Protein AF-A0A9P6PKT6-F1 (afdb_monomer_lite)

pLDDT: mean 83.88, std 10.72, range [52.94, 97.38]

Foldseek 3Di:
DLVVVVCCQQPPAADDLVVLVVVLVVVLVCCVVPPPCQVCLQPPDDPVDPPDDPFLDFDRANLSVQSVCLSPPDCVPAQSNRGDQSVQVSNQQRQLRSLAPVRGGDDPVLQVDKAFLFFAWDWDDDPPDPDIWIAGQDGHPVCVVVPPDPDGRHGPTDQDDPNHGPLVVLLVCLSRNPSHHSGSVVSSRQQHWDWDDDVVDPTDIHGRPVRMDSHSDPDHHD

Sequence (222 aa):
SYEQAKACLEANFPFPADNRIHTATSIKKALEAGYVFEDLAASPPSTSSPSIAAGLSFRPVQLTKEVDDLATAPAATTPAGTNWRAFHDGITNVFIKARDAHLAYSAHCFRQFQFDQGLFLAHMTKQDSEGYRIVVIGVNNKFSELSSLNFDPGNCEIDTIGGVPAEQYIQTWAEQYADYSKDANVRFGRAFSTPAFDPDEDGSTFSGSFATRGSLPPEASL

InterPro domains:
  IPR052766 Secondary metabolite-associated S41A peptidase [PTHR37049] (3-203)

Organism: NCBI:txid1343610

Secondary structure (DSSP, 8-state):
-HHHHHHHHHHS----HHHHHHHHHHHHHHHHHH-TTHHHHHS---TTSTTS-TT-------HHHHHHHHHH--TTT-GGGT-HHHHHHHHHHHHHHT--TT-----TTTTT--EE--EEEEEEE-TTSSSEEEEEEEE-HHHHHHS---S--TT-B--EETTEEHHHHHHHHHHHH--S-SSHHHHHHHTS-EEE--TTTT-EEEPPTTTEESSPPSS---

Radius of gyration: 19.45 Å; chains: 1; bounding box: 44×44×49 Å

Structure (mmCIF, N/CA/C/O backbone):
data_AF-A0A9P6PKT6-F1
#
_entry.id   AF-A0A9P6PKT6-F1
#
loop_
_atom_site.group_PDB
_atom_site.id
_atom_site.type_symbol
_atom_site.label_atom_id
_atom_site.label_alt_id
_atom_site.label_comp_id
_atom_site.label_asym_id
_atom_site.label_entity_id
_atom_site.label_seq_id
_atom_site.pdbx_PDB_ins_code
_atom_site.Cartn_x
_atom_site.Cartn_y
_atom_site.Cartn_z
_atom_site.occupancy
_atom_site.B_iso_or_equiv
_atom_site.auth_seq_id
_atom_site.auth_comp_id
_atom_site.auth_asym_id
_atom_site.auth_atom_id
_atom_site.pdbx_PDB_model_num
ATOM 1 N N . SER A 1 1 ? -5.733 15.040 -16.557 1.00 76.69 1 SER A N 1
ATOM 2 C CA . SER A 1 1 ? -4.319 14.804 -16.191 1.00 76.69 1 SER A CA 1
ATOM 3 C C . SER A 1 1 ? -4.216 14.435 -14.716 1.00 76.69 1 SER A C 1
ATOM 5 O O . SER A 1 1 ? -5.180 14.660 -13.985 1.00 76.69 1 SER A O 1
ATOM 7 N N . TYR A 1 2 ? -3.078 13.887 -14.271 1.00 83.44 2 TYR A N 1
ATOM 8 C CA . TYR A 1 2 ? -2.817 13.599 -12.852 1.00 83.44 2 TYR A CA 1
ATOM 9 C C . TYR A 1 2 ? -3.071 14.824 -11.958 1.00 83.44 2 TYR A C 1
ATOM 11 O O . TYR A 1 2 ? -3.829 14.725 -11.000 1.00 83.44 2 TYR A O 1
ATOM 19 N N . GLU A 1 3 ? -2.563 16.000 -12.342 1.00 86.00 3 GLU A N 1
ATOM 20 C CA . GLU A 1 3 ? -2.739 17.241 -11.570 1.00 86.00 3 GLU A CA 1
ATOM 21 C C . GLU A 1 3 ? -4.208 17.639 -11.378 1.00 86.00 3 GLU A C 1
ATOM 23 O O . GLU A 1 3 ? -4.608 18.066 -10.299 1.00 86.00 3 GLU A O 1
ATOM 28 N N . GLN A 1 4 ? -5.052 17.450 -12.396 1.00 86.12 4 GLN A N 1
ATOM 29 C CA . GLN A 1 4 ? -6.489 17.720 -12.273 1.00 86.12 4 GLN A CA 1
ATOM 30 C C . GLN A 1 4 ? -7.175 16.734 -11.320 1.00 86.12 4 GLN A C 1
ATOM 32 O O . GLN A 1 4 ? -8.032 17.135 -10.533 1.00 86.12 4 GLN A O 1
ATOM 37 N N . ALA A 1 5 ? -6.801 15.451 -11.377 1.00 84.38 5 ALA A N 1
ATOM 38 C CA . ALA A 1 5 ? -7.332 14.436 -10.471 1.00 84.38 5 ALA A CA 1
ATOM 39 C C . ALA A 1 5 ? -6.889 14.701 -9.024 1.00 84.38 5 ALA A C 1
ATOM 41 O O . ALA A 1 5 ? -7.722 14.683 -8.120 1.00 84.38 5 ALA A O 1
ATOM 42 N N . LYS A 1 6 ? -5.606 15.021 -8.822 1.00 86.25 6 LYS A N 1
ATOM 43 C CA . LYS A 1 6 ? -5.031 15.420 -7.535 1.00 86.25 6 LYS A CA 1
ATOM 44 C C . LYS A 1 6 ? -5.756 16.629 -6.950 1.00 86.25 6 LYS A C 1
ATOM 46 O O . LYS A 1 6 ? -6.305 16.530 -5.857 1.00 86.25 6 LYS A O 1
ATOM 51 N N . ALA A 1 7 ? -5.857 17.720 -7.709 1.00 86.00 7 ALA A N 1
ATOM 52 C CA . ALA A 1 7 ? -6.550 18.927 -7.266 1.00 86.00 7 ALA A CA 1
ATOM 53 C C . ALA A 1 7 ? -8.017 18.650 -6.899 1.00 86.00 7 ALA A C 1
ATOM 55 O O . ALA A 1 7 ? -8.506 19.141 -5.885 1.00 86.00 7 ALA A O 1
ATOM 56 N N . CYS A 1 8 ? -8.717 17.824 -7.686 1.00 85.25 8 CYS A N 1
ATOM 57 C CA . CYS A 1 8 ? -10.094 17.436 -7.389 1.00 85.25 8 CYS A CA 1
ATOM 58 C C . CYS A 1 8 ? -10.210 16.680 -6.056 1.00 85.25 8 CYS A C 1
ATOM 60 O O . CYS A 1 8 ? -11.066 17.001 -5.231 1.00 85.25 8 CYS A O 1
ATOM 62 N N . LEU A 1 9 ? -9.338 15.693 -5.840 1.00 82.50 9 LEU A N 1
ATOM 63 C CA . LEU A 1 9 ? -9.331 14.856 -4.642 1.00 82.50 9 LEU A CA 1
ATOM 64 C C . LEU A 1 9 ? -8.936 15.625 -3.378 1.00 82.50 9 LEU A C 1
ATOM 66 O O . LEU A 1 9 ? -9.463 15.335 -2.305 1.00 82.50 9 LEU A O 1
ATOM 70 N N . GLU A 1 10 ? -8.033 16.595 -3.499 1.00 81.12 10 GLU A N 1
ATOM 71 C CA . GLU A 1 10 ? -7.533 17.372 -2.364 1.00 81.12 10 GLU A CA 1
ATOM 72 C C . GLU A 1 10 ? -8.455 18.541 -1.987 1.00 81.12 10 GLU A C 1
ATOM 74 O O . GLU A 1 10 ? -8.594 18.834 -0.799 1.00 81.12 10 GLU A O 1
ATOM 79 N N . ALA A 1 11 ? -9.108 19.192 -2.959 1.00 79.19 11 ALA A N 1
ATOM 80 C CA . ALA A 1 11 ? -9.868 20.423 -2.721 1.00 79.19 11 ALA A CA 1
ATOM 81 C C . ALA A 1 11 ? -11.368 20.214 -2.442 1.00 79.19 11 ALA A C 1
ATOM 83 O O . ALA A 1 11 ? -11.971 21.014 -1.729 1.00 79.19 11 ALA A O 1
ATOM 84 N N . ASN A 1 12 ? -11.995 19.169 -2.996 1.00 73.69 12 ASN A N 1
ATOM 85 C CA . ASN A 1 12 ? -13.463 19.119 -3.101 1.00 73.69 12 ASN A CA 1
ATOM 86 C C . ASN A 1 12 ? -14.172 18.269 -2.035 1.00 73.69 12 ASN A C 1
ATOM 88 O O . ASN A 1 12 ? -15.396 18.142 -2.076 1.00 73.69 12 ASN A O 1
ATOM 92 N N . PHE A 1 13 ? -13.440 17.695 -1.073 1.00 75.75 13 PHE A N 1
ATOM 93 C CA . PHE A 1 13 ? -14.008 16.765 -0.087 1.00 75.75 13 PHE A CA 1
ATOM 94 C C . PHE A 1 13 ? -13.649 17.140 1.364 1.00 75.75 13 PHE A C 1
ATOM 96 O O . PHE A 1 13 ? -12.877 16.428 2.019 1.00 75.75 13 PHE A O 1
ATOM 103 N N . PRO A 1 14 ? -14.193 18.249 1.903 1.00 72.75 14 PRO A N 1
ATOM 104 C CA . PRO A 1 14 ? -14.075 18.553 3.326 1.00 72.75 14 PRO A CA 1
ATOM 105 C C . PRO A 1 14 ? -14.839 17.514 4.162 1.00 72.75 14 PRO A C 1
ATOM 107 O O . PRO A 1 14 ? -15.928 17.079 3.783 1.00 72.75 14 PRO A O 1
ATOM 110 N N . PHE A 1 15 ? -14.286 17.121 5.315 1.00 69.56 15 PHE A N 1
ATOM 111 C CA . PHE A 1 15 ? -14.902 16.122 6.193 1.00 69.56 15 PHE A CA 1
ATOM 112 C C . PHE A 1 15 ? -15.269 16.717 7.558 1.00 69.56 15 PHE A C 1
ATOM 114 O O . PHE A 1 15 ? -14.372 17.178 8.274 1.00 69.56 15 PHE A O 1
ATOM 121 N N . PRO A 1 16 ? -16.559 16.709 7.953 1.00 78.81 16 PRO A N 1
ATOM 122 C CA . PRO A 1 16 ? -16.963 17.147 9.284 1.00 78.81 16 PRO A CA 1
ATOM 123 C C . PRO A 1 16 ? -16.232 16.357 10.372 1.00 78.81 16 PRO A C 1
ATOM 125 O O . PRO A 1 16 ? -16.104 15.134 10.282 1.00 78.81 16 PRO A O 1
ATOM 128 N N . ALA A 1 17 ? -15.759 17.049 11.412 1.00 79.31 17 ALA A N 1
ATOM 129 C CA . ALA A 1 17 ? -15.009 16.423 12.501 1.00 79.31 17 ALA A CA 1
ATOM 130 C C . ALA A 1 17 ? -15.795 15.286 13.176 1.00 79.31 17 ALA A C 1
ATOM 132 O O . ALA A 1 17 ? -15.233 14.219 13.414 1.00 79.31 17 ALA A O 1
ATOM 133 N N . ASP A 1 18 ? -17.101 15.467 13.367 1.00 85.38 18 ASP A N 1
ATOM 134 C CA . ASP A 1 18 ? -17.967 14.462 13.990 1.00 85.38 18 ASP A CA 1
ATOM 135 C C . ASP A 1 18 ? -18.011 13.160 13.180 1.00 85.38 18 ASP A C 1
ATOM 137 O O . ASP A 1 18 ? -17.943 12.064 13.739 1.00 85.38 18 ASP A O 1
ATOM 141 N N . ASN A 1 19 ? -18.019 13.252 11.847 1.00 87.75 19 ASN A N 1
ATOM 142 C CA . ASN A 1 19 ? -18.036 12.069 10.992 1.00 87.75 19 ASN A CA 1
ATOM 143 C C . ASN A 1 19 ? -16.727 11.267 11.083 1.00 87.75 19 ASN A C 1
ATOM 145 O O . ASN A 1 19 ? -16.777 10.039 10.979 1.00 87.75 19 ASN A O 1
ATOM 149 N N . ARG A 1 20 ? -15.572 11.914 11.329 1.00 87.56 20 ARG A N 1
ATOM 150 C CA . ARG A 1 20 ? -14.300 11.207 11.602 1.00 87.56 20 ARG A CA 1
ATOM 151 C C . ARG A 1 20 ? -14.423 10.338 12.834 1.00 87.56 20 ARG A C 1
ATOM 153 O O . ARG A 1 20 ? -14.135 9.145 12.774 1.00 87.56 20 ARG A O 1
ATOM 160 N N . ILE A 1 21 ? -14.905 10.932 13.921 1.00 90.69 21 ILE A N 1
ATOM 161 C CA . ILE A 1 21 ? -15.055 10.262 15.213 1.00 90.69 21 ILE A CA 1
ATOM 162 C C . ILE A 1 21 ? -16.046 9.102 15.089 1.00 90.69 21 ILE A C 1
ATOM 164 O O . ILE A 1 21 ? -15.748 7.989 15.524 1.00 90.69 21 ILE A O 1
ATOM 168 N N . HIS A 1 22 ? -17.192 9.317 14.438 1.00 93.12 22 HIS A N 1
ATOM 169 C CA . HIS A 1 22 ? -18.180 8.261 14.209 1.00 93.12 22 HIS A CA 1
ATOM 170 C C . HIS A 1 22 ? -17.638 7.114 13.349 1.00 93.12 22 HIS A C 1
ATOM 172 O O . HIS A 1 22 ? -17.860 5.942 13.670 1.00 93.12 22 HIS A O 1
ATOM 178 N N . THR A 1 23 ? -16.897 7.436 12.286 1.00 93.19 23 THR A N 1
ATOM 179 C CA . THR A 1 23 ? -16.288 6.433 11.403 1.00 93.19 23 THR A CA 1
ATOM 180 C C . THR A 1 23 ? -15.248 5.611 12.159 1.00 93.19 23 THR A C 1
ATOM 182 O O . THR A 1 23 ? -15.336 4.385 12.173 1.00 93.19 23 THR A O 1
ATOM 185 N N . ALA A 1 24 ? -14.319 6.268 12.857 1.00 94.50 24 ALA A N 1
ATOM 186 C CA . ALA A 1 24 ? -13.291 5.608 13.657 1.00 94.50 24 ALA A CA 1
ATOM 187 C C . ALA A 1 24 ? -13.888 4.734 14.768 1.00 94.50 24 ALA A C 1
ATOM 189 O O . ALA A 1 24 ? -13.501 3.579 14.923 1.00 94.50 24 ALA A O 1
ATOM 190 N N . THR A 1 25 ? -14.908 5.235 15.471 1.00 96.56 25 THR A N 1
ATOM 191 C CA . THR A 1 25 ? -15.636 4.469 16.495 1.00 96.56 25 THR A CA 1
ATOM 192 C C . THR A 1 25 ? -16.260 3.202 15.911 1.00 96.56 25 THR A C 1
ATOM 194 O O . THR A 1 25 ? -16.205 2.140 16.527 1.00 96.56 25 THR A O 1
ATOM 197 N N . SER A 1 26 ? -16.858 3.296 14.722 1.00 96.81 26 SER A N 1
ATOM 198 C CA . SER A 1 26 ? -17.490 2.148 14.062 1.00 96.81 26 SER A CA 1
ATOM 199 C C . SER A 1 26 ? -16.456 1.107 13.632 1.00 96.81 26 SER A C 1
ATOM 201 O O . SER A 1 26 ? -16.661 -0.085 13.847 1.00 96.81 26 SER A O 1
ATOM 203 N N . ILE A 1 27 ? -15.325 1.558 13.082 1.00 97.00 27 ILE A N 1
ATOM 204 C CA . ILE A 1 27 ? -14.206 0.691 12.695 1.00 97.00 27 ILE A CA 1
ATOM 205 C C . ILE A 1 27 ? -13.644 -0.036 13.915 1.00 97.00 27 ILE A C 1
ATOM 207 O O . ILE A 1 27 ? -13.479 -1.251 13.874 1.00 97.00 27 ILE A O 1
ATOM 211 N N . LYS A 1 28 ? -13.403 0.679 15.017 1.00 97.06 28 LYS A N 1
ATOM 212 C CA . LYS A 1 28 ? -12.901 0.077 16.256 1.00 97.06 28 LYS A CA 1
ATOM 213 C C . LYS A 1 28 ? -13.823 -1.000 16.798 1.00 97.06 28 LYS A C 1
ATOM 215 O O . LYS A 1 28 ? -13.357 -2.094 17.074 1.00 97.06 28 LYS A O 1
ATOM 220 N N . LYS A 1 29 ? -15.131 -0.738 16.855 1.00 97.38 29 LYS A N 1
ATOM 221 C CA . LYS A 1 29 ? -16.110 -1.752 17.274 1.00 97.38 29 LYS A CA 1
ATOM 222 C C . LYS A 1 29 ? -16.059 -3.002 16.395 1.00 97.38 29 LYS A C 1
ATOM 224 O O . LYS A 1 29 ? -16.216 -4.105 16.904 1.00 97.38 29 LYS A O 1
ATOM 229 N N . ALA A 1 30 ? -15.853 -2.843 15.086 1.00 96.62 30 ALA A N 1
ATOM 230 C CA . ALA A 1 30 ? -15.711 -3.977 14.176 1.00 96.62 30 ALA A CA 1
ATOM 231 C C . ALA A 1 30 ? -14.408 -4.761 14.419 1.00 96.62 30 ALA A C 1
ATOM 233 O O . ALA A 1 30 ? -14.434 -5.989 14.399 1.00 96.62 30 ALA A O 1
ATOM 234 N N . LEU A 1 31 ? -13.295 -4.067 14.684 1.00 96.94 31 LEU A N 1
ATOM 235 C CA . LEU A 1 31 ? -12.018 -4.690 15.050 1.00 96.94 31 LEU A CA 1
ATOM 236 C C . LEU A 1 31 ? -12.139 -5.465 16.367 1.00 96.94 31 LEU A C 1
ATOM 238 O O . LEU A 1 31 ? -11.885 -6.663 16.382 1.00 96.94 31 LEU A O 1
ATOM 242 N N . GLU A 1 32 ? -12.630 -4.814 17.423 1.00 95.31 32 GLU A N 1
ATOM 243 C CA . GLU A 1 32 ? -12.813 -5.399 18.759 1.00 95.31 32 GLU A CA 1
ATOM 244 C C . GLU A 1 32 ? -13.744 -6.624 18.738 1.00 95.31 32 GLU A C 1
ATOM 246 O O . GLU A 1 32 ? -13.554 -7.570 19.500 1.00 95.31 32 GLU A O 1
ATOM 251 N N . ALA A 1 33 ? -14.758 -6.623 17.866 1.00 96.00 33 ALA A N 1
ATOM 252 C CA . ALA A 1 33 ? -15.715 -7.720 17.762 1.00 96.00 33 ALA A CA 1
ATOM 253 C C . ALA A 1 33 ? -15.262 -8.865 16.840 1.00 96.00 33 ALA A C 1
ATOM 255 O O . ALA A 1 33 ? -15.755 -9.983 16.988 1.00 96.00 33 ALA A O 1
ATOM 256 N N . GLY A 1 34 ? -14.404 -8.591 15.851 1.00 94.56 34 GLY A N 1
ATOM 257 C CA . GLY A 1 34 ? -14.197 -9.499 14.718 1.00 94.56 34 GLY A CA 1
ATOM 258 C C . GLY A 1 34 ? -12.748 -9.818 14.362 1.00 94.56 34 GLY A C 1
ATOM 259 O O . GLY A 1 34 ? -12.505 -10.843 13.724 1.00 94.56 34 GLY A O 1
ATOM 260 N N . TYR A 1 35 ? -11.778 -8.990 14.749 1.00 96.50 35 TYR A N 1
ATOM 261 C CA . TYR A 1 35 ? -10.385 -9.186 14.361 1.00 96.50 35 TYR A CA 1
ATOM 262 C C . TYR A 1 35 ? -9.583 -9.887 15.460 1.00 96.50 35 TYR A C 1
ATOM 264 O O . TYR A 1 35 ? -9.043 -9.275 16.374 1.00 96.50 35 TYR A O 1
ATOM 272 N N . VAL A 1 36 ? -9.464 -11.207 15.336 1.00 96.00 36 VAL A N 1
ATOM 273 C CA . VAL A 1 36 ? -8.838 -12.072 16.353 1.00 96.00 36 VAL A CA 1
ATOM 274 C C . VAL A 1 36 ? -7.307 -11.987 16.416 1.00 96.00 36 VAL A C 1
ATOM 276 O O . VAL A 1 36 ? -6.700 -12.579 17.304 1.00 96.00 36 VAL A O 1
ATOM 279 N N . PHE A 1 37 ? -6.662 -11.283 15.482 1.00 94.31 37 PHE A N 1
ATOM 280 C CA . PHE A 1 37 ? -5.200 -11.196 15.386 1.00 94.31 37 PHE A CA 1
ATOM 281 C C . PHE A 1 37 ? -4.643 -9.847 15.861 1.00 94.31 37 PHE A C 1
ATOM 283 O O . PHE A 1 37 ? -3.536 -9.475 15.468 1.00 94.31 37 PHE A O 1
ATOM 290 N N . GLU A 1 38 ? -5.382 -9.098 16.684 1.00 93.75 38 GLU A N 1
ATOM 291 C CA . GLU A 1 38 ? -4.933 -7.790 17.181 1.00 93.75 38 GLU A CA 1
ATOM 292 C C . GLU A 1 38 ? -3.636 -7.900 18.000 1.00 93.75 38 GLU A C 1
ATOM 294 O O . GLU A 1 38 ? -2.685 -7.171 17.723 1.00 93.75 38 GLU A O 1
ATOM 299 N N . ASP A 1 39 ? -3.529 -8.888 18.894 1.00 93.31 39 ASP A N 1
ATOM 300 C CA . ASP A 1 39 ? -2.309 -9.133 19.680 1.00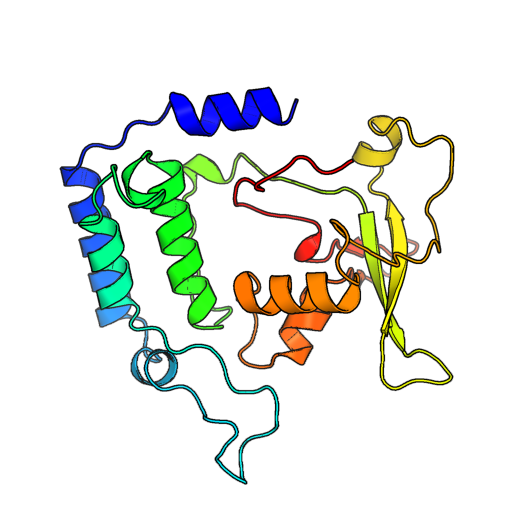 93.31 39 ASP A CA 1
ATOM 301 C C . ASP A 1 39 ? -1.103 -9.468 18.792 1.00 93.31 39 ASP A C 1
ATOM 303 O O . ASP A 1 39 ? 0.003 -8.967 19.003 1.00 93.31 39 ASP A O 1
ATOM 307 N N . LEU A 1 40 ? -1.320 -10.284 17.755 1.00 91.25 40 LEU A N 1
ATOM 308 C CA . LEU A 1 40 ? -0.277 -10.641 16.792 1.00 91.25 40 LEU A CA 1
ATOM 309 C C . LEU A 1 40 ? 0.165 -9.426 15.969 1.00 91.25 40 LEU A C 1
ATOM 311 O O . LEU A 1 40 ? 1.346 -9.288 15.660 1.00 91.25 40 LEU A O 1
ATOM 315 N N . ALA A 1 41 ? -0.772 -8.551 15.606 1.00 92.62 41 ALA A N 1
ATOM 316 C CA . ALA A 1 41 ? -0.470 -7.322 14.886 1.00 92.62 41 ALA A CA 1
ATOM 317 C C . ALA A 1 41 ? 0.296 -6.324 15.774 1.00 92.62 41 ALA A C 1
ATOM 319 O O . ALA A 1 41 ? 1.229 -5.673 15.303 1.00 92.62 41 ALA A O 1
ATOM 320 N N . ALA A 1 42 ? -0.045 -6.245 17.062 1.00 94.25 42 ALA A N 1
ATOM 321 C CA . ALA A 1 42 ? 0.607 -5.375 18.036 1.00 94.25 42 ALA A CA 1
ATOM 322 C C . ALA A 1 42 ? 1.971 -5.900 18.512 1.00 94.25 42 ALA A C 1
ATOM 324 O O . ALA A 1 42 ? 2.806 -5.115 18.961 1.00 94.25 42 ALA A O 1
ATOM 325 N N . SER A 1 43 ? 2.207 -7.210 18.434 1.00 91.19 43 SER A N 1
ATOM 326 C CA . SER A 1 43 ? 3.448 -7.876 18.852 1.00 91.19 43 SER A CA 1
ATOM 327 C C .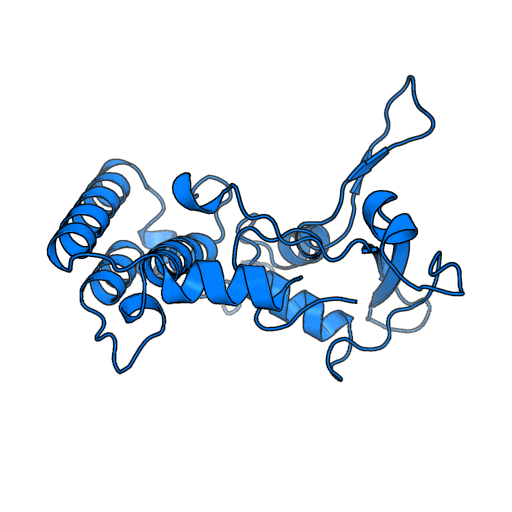 SER A 1 43 ? 3.863 -8.961 17.849 1.00 91.19 43 SER A C 1
ATOM 329 O O . SER A 1 43 ? 3.803 -10.155 18.156 1.00 91.19 43 SER A O 1
ATOM 331 N N . PRO A 1 44 ? 4.284 -8.571 16.634 1.00 88.31 44 PRO A N 1
ATOM 332 C CA . PRO A 1 44 ? 4.665 -9.517 15.602 1.00 88.31 44 PRO A CA 1
ATOM 333 C C . PRO A 1 44 ? 5.928 -10.309 15.975 1.00 88.31 44 PRO A C 1
ATOM 335 O O . PRO A 1 44 ? 6.792 -9.812 16.703 1.00 88.31 44 PRO A O 1
ATOM 338 N N . PRO A 1 45 ? 6.075 -11.526 15.423 1.00 82.06 45 PRO A N 1
ATOM 339 C CA . PRO A 1 45 ? 7.314 -12.290 15.407 1.00 82.06 45 PRO A CA 1
ATOM 340 C C . PRO A 1 45 ? 8.580 -11.450 15.196 1.00 82.06 45 PRO A C 1
ATOM 342 O O . PRO A 1 45 ? 8.771 -10.854 14.138 1.00 82.06 45 PRO A O 1
ATOM 345 N N . SER A 1 46 ? 9.488 -11.446 16.175 1.00 72.38 46 SER A N 1
ATOM 346 C CA . SER A 1 46 ? 10.819 -10.855 15.998 1.00 72.38 46 SER A CA 1
ATOM 347 C C . SER A 1 46 ? 11.748 -11.824 15.264 1.00 72.38 46 SER A C 1
ATOM 349 O O . SER A 1 46 ? 11.794 -13.014 15.587 1.00 72.38 46 SER A O 1
ATOM 351 N N . THR A 1 47 ? 12.572 -11.303 14.349 1.00 66.50 47 THR A N 1
ATOM 352 C CA . THR A 1 47 ? 13.670 -12.051 13.706 1.00 66.50 47 THR A CA 1
ATOM 353 C C . THR A 1 47 ? 14.767 -12.469 14.688 1.00 66.50 47 THR A C 1
ATOM 355 O O . THR A 1 47 ? 15.633 -13.262 14.338 1.00 66.50 47 THR A O 1
ATOM 358 N N . SER A 1 48 ? 14.737 -11.969 15.928 1.00 64.31 48 SER A N 1
ATOM 359 C CA . SER A 1 48 ? 15.631 -12.410 17.003 1.00 64.31 48 SER A CA 1
ATOM 360 C C . SER A 1 48 ? 15.256 -13.778 17.587 1.00 64.31 48 SER A C 1
ATOM 362 O O . SER A 1 48 ? 16.005 -14.304 18.408 1.00 64.31 48 SER A O 1
ATOM 364 N N . SER A 1 49 ? 14.101 -14.347 17.217 1.00 62.19 49 SER A N 1
ATOM 365 C CA . SER A 1 49 ? 13.733 -15.707 17.609 1.00 62.19 49 SER A CA 1
ATOM 366 C C . SER A 1 49 ? 14.374 -16.722 16.655 1.00 62.19 49 SER A C 1
ATOM 368 O O . SER A 1 49 ? 14.075 -16.688 15.462 1.00 62.19 49 SER A O 1
ATOM 370 N N . PRO A 1 50 ? 15.186 -17.678 17.145 1.00 59.78 50 PRO A N 1
ATOM 371 C CA . PRO A 1 50 ? 15.871 -18.659 16.297 1.00 59.78 50 PRO A CA 1
ATOM 372 C C . PRO A 1 50 ? 14.921 -19.613 15.550 1.00 59.78 50 PRO A C 1
ATOM 374 O O . PRO A 1 50 ? 15.355 -20.326 14.652 1.00 59.78 50 PRO A O 1
ATOM 377 N N . SER A 1 51 ? 13.632 -19.635 15.904 1.00 61.09 51 SER A N 1
ATOM 378 C CA . SER A 1 51 ? 12.594 -20.430 15.236 1.00 61.09 51 SER A CA 1
ATOM 379 C C . SER A 1 51 ? 11.847 -19.692 14.119 1.00 61.09 51 SER A C 1
ATOM 381 O O . SER A 1 51 ? 11.004 -20.299 13.461 1.00 61.09 51 SER A O 1
ATOM 383 N N . ILE A 1 52 ? 12.104 -18.397 13.913 1.00 62.81 52 ILE A N 1
ATOM 384 C CA . ILE A 1 52 ? 11.338 -17.565 12.981 1.00 62.81 52 ILE A CA 1
ATOM 385 C C . ILE A 1 52 ? 12.210 -17.250 11.774 1.00 62.81 52 ILE A C 1
ATOM 387 O O . ILE A 1 52 ? 13.257 -16.618 11.897 1.00 62.81 52 ILE A O 1
ATOM 391 N N . ALA A 1 53 ? 11.771 -17.712 10.601 1.00 61.59 53 ALA A N 1
ATOM 392 C CA . ALA A 1 53 ? 12.458 -17.449 9.345 1.00 61.59 53 ALA A CA 1
ATOM 393 C C . ALA A 1 53 ? 12.645 -15.936 9.140 1.00 61.59 53 ALA A C 1
ATOM 395 O O . ALA A 1 53 ? 11.726 -15.140 9.379 1.00 61.59 53 ALA A O 1
ATOM 396 N N . ALA A 1 54 ? 13.838 -15.544 8.686 1.00 64.00 54 ALA A N 1
ATOM 397 C CA . ALA A 1 54 ? 14.104 -14.179 8.256 1.00 64.00 54 ALA A CA 1
ATOM 398 C C . ALA A 1 54 ? 13.035 -13.765 7.227 1.00 64.00 54 ALA A C 1
ATOM 400 O O . ALA A 1 54 ? 12.840 -14.453 6.231 1.00 64.00 54 ALA A O 1
ATOM 401 N N . GLY A 1 55 ? 12.306 -12.678 7.502 1.00 66.75 55 GLY A N 1
ATOM 402 C CA . GLY A 1 55 ? 11.250 -12.168 6.616 1.00 66.75 55 GLY A CA 1
ATOM 403 C C . GLY A 1 55 ? 9.809 -12.314 7.120 1.00 66.75 55 GLY A C 1
ATOM 404 O O . GLY A 1 55 ? 8.922 -11.722 6.513 1.00 66.75 55 GLY A O 1
ATOM 405 N N . LEU A 1 56 ? 9.563 -13.015 8.236 1.00 77.88 56 LEU A N 1
ATOM 406 C CA . LEU A 1 56 ? 8.230 -13.088 8.874 1.00 77.88 56 LEU A CA 1
ATOM 407 C C . LEU A 1 56 ? 7.952 -11.964 9.887 1.00 77.88 56 LEU A C 1
ATOM 409 O O . LEU A 1 56 ? 6.855 -11.881 10.442 1.00 77.88 56 LEU A O 1
ATOM 413 N N . SER A 1 57 ? 8.944 -11.111 10.140 1.00 74.81 57 SER A N 1
ATOM 414 C CA . SER A 1 57 ? 8.769 -9.908 10.951 1.00 74.81 57 SER A CA 1
ATOM 415 C C . SER A 1 57 ? 8.157 -8.787 10.118 1.00 74.81 57 SER A C 1
ATOM 417 O O . SER A 1 57 ? 8.463 -8.609 8.936 1.00 74.81 57 SER A O 1
ATOM 419 N N . PHE A 1 58 ? 7.289 -8.013 10.754 1.00 84.75 58 PHE A N 1
ATOM 420 C CA . PHE A 1 58 ? 6.697 -6.809 10.196 1.00 84.75 58 PHE A CA 1
ATOM 421 C C . PHE A 1 58 ? 6.555 -5.756 11.291 1.00 84.75 58 PHE A C 1
ATOM 423 O O . PHE A 1 58 ? 6.751 -6.026 12.475 1.00 84.75 58 PHE A O 1
ATOM 430 N N . ARG A 1 59 ? 6.261 -4.519 10.889 1.00 85.69 59 ARG A N 1
ATOM 431 C CA . ARG A 1 59 ? 6.105 -3.411 11.829 1.00 85.69 59 ARG A CA 1
ATOM 432 C C . ARG A 1 59 ? 4.903 -3.675 12.755 1.00 85.69 59 ARG A C 1
ATOM 434 O O . ARG A 1 59 ? 3.809 -3.869 12.230 1.00 85.69 59 ARG A O 1
ATOM 441 N N . PRO A 1 60 ? 5.073 -3.597 14.088 1.00 91.56 60 PRO A N 1
ATOM 442 C CA . PRO A 1 60 ? 3.954 -3.664 15.020 1.00 91.56 60 PRO A CA 1
ATOM 443 C C . PRO A 1 60 ? 2.928 -2.554 14.760 1.00 91.56 60 PRO A C 1
ATOM 445 O O . PRO A 1 60 ? 3.306 -1.417 14.459 1.00 91.56 60 PRO A O 1
ATOM 448 N N . VAL A 1 61 ? 1.644 -2.870 14.917 1.00 94.38 61 VAL A N 1
ATOM 449 C CA . VAL A 1 61 ? 0.524 -1.930 14.782 1.00 94.38 61 VAL A CA 1
ATOM 450 C C . VAL A 1 61 ? -0.509 -2.170 15.879 1.00 94.38 61 VAL A C 1
ATOM 452 O O . VAL A 1 61 ? -0.983 -3.284 16.076 1.00 94.38 61 VAL A O 1
ATOM 455 N N . GLN A 1 62 ? -0.888 -1.102 16.577 1.00 96.38 62 GLN A N 1
ATOM 456 C CA . GLN A 1 62 ? -2.023 -1.114 17.504 1.00 96.38 62 GLN A CA 1
ATOM 457 C C . GLN A 1 62 ? -3.236 -0.558 16.762 1.00 96.38 62 GLN A C 1
ATOM 459 O O . GLN A 1 62 ? -3.455 0.651 16.758 1.00 96.38 62 GLN A O 1
ATOM 464 N N . LEU A 1 63 ? -3.977 -1.429 16.072 1.00 96.50 63 LEU A N 1
ATOM 465 C CA . LEU A 1 63 ? -4.993 -1.035 15.088 1.00 96.50 63 LEU A CA 1
ATOM 466 C C . LEU A 1 63 ? -6.018 -0.050 15.660 1.00 96.50 63 LEU A C 1
ATOM 468 O O . LEU A 1 63 ? -6.214 1.030 15.104 1.00 96.50 63 LEU A O 1
ATOM 472 N N . THR A 1 64 ? -6.634 -0.396 16.789 1.00 95.81 64 THR A N 1
ATOM 473 C CA . THR A 1 64 ? -7.644 0.437 17.456 1.00 95.81 64 THR A CA 1
ATOM 474 C C . THR A 1 64 ? -7.087 1.796 17.878 1.00 95.81 64 THR A C 1
ATOM 476 O O . THR A 1 64 ? -7.704 2.828 17.608 1.00 95.81 64 THR A O 1
ATOM 479 N N . LYS A 1 65 ? -5.886 1.814 18.467 1.00 95.44 65 LYS A N 1
ATOM 480 C CA . LYS A 1 65 ? -5.201 3.048 18.863 1.00 95.44 65 LYS A CA 1
ATOM 481 C C . LYS A 1 65 ? -4.846 3.929 17.662 1.00 95.44 65 LYS A C 1
ATOM 483 O O . LYS A 1 65 ? -5.084 5.130 17.697 1.00 95.44 65 LYS A O 1
ATOM 488 N N . GLU A 1 66 ? -4.263 3.363 16.610 1.00 95.75 66 GLU A N 1
ATOM 489 C CA . GLU A 1 66 ? -3.842 4.145 15.444 1.00 95.75 66 GLU A CA 1
ATOM 490 C C . GLU A 1 66 ? -5.045 4.700 14.662 1.00 95.75 66 GLU A C 1
ATOM 492 O O . GLU A 1 66 ? -4.967 5.800 14.116 1.00 95.75 66 GLU A O 1
ATOM 497 N N . VAL A 1 67 ? -6.181 3.994 14.655 1.00 95.44 67 VAL A N 1
ATOM 498 C CA . VAL A 1 67 ? -7.453 4.515 14.127 1.00 95.44 67 VAL A CA 1
ATOM 499 C C . VAL A 1 67 ? -7.966 5.705 14.955 1.00 95.44 67 VAL A C 1
ATOM 501 O O . VAL A 1 67 ? -8.400 6.701 14.372 1.00 95.44 67 VAL A O 1
ATOM 504 N N . ASP A 1 68 ? -7.886 5.650 16.288 1.00 93.44 68 ASP A N 1
ATOM 505 C CA . ASP A 1 68 ? -8.234 6.786 17.162 1.00 93.44 68 ASP A CA 1
ATOM 506 C C . ASP A 1 68 ? -7.308 7.991 16.946 1.00 93.44 68 ASP A C 1
ATOM 508 O O . ASP A 1 68 ? -7.766 9.139 16.879 1.00 93.44 68 ASP A O 1
ATOM 512 N N . ASP A 1 69 ? -6.005 7.737 16.810 1.00 91.88 69 ASP A N 1
ATOM 513 C CA . ASP A 1 69 ? -5.012 8.782 16.569 1.00 91.88 69 ASP A CA 1
ATOM 514 C C . ASP A 1 69 ? -5.326 9.514 15.250 1.00 91.88 69 ASP A C 1
ATOM 516 O O . ASP A 1 69 ? -5.275 10.740 15.203 1.00 91.88 69 ASP A O 1
ATOM 520 N N . LEU A 1 70 ? -5.747 8.798 14.197 1.00 90.12 70 LEU A N 1
ATOM 521 C CA . LEU A 1 70 ? -6.186 9.404 12.931 1.00 90.12 70 LEU A CA 1
ATOM 522 C C . LEU A 1 70 ? -7.460 10.244 13.080 1.00 90.12 70 LEU A C 1
ATOM 524 O O . LEU A 1 70 ? -7.584 11.293 12.447 1.00 90.12 70 LEU A O 1
ATOM 528 N N . ALA A 1 71 ? -8.412 9.798 13.901 1.00 88.81 71 ALA A N 1
ATOM 529 C CA . ALA A 1 71 ? -9.672 10.508 14.119 1.00 88.81 71 ALA A CA 1
ATOM 530 C C . ALA A 1 71 ? -9.477 11.846 14.844 1.00 88.81 71 ALA A C 1
ATOM 532 O O . ALA A 1 71 ? -10.226 12.797 14.615 1.00 88.81 71 ALA A O 1
ATOM 533 N N . THR A 1 72 ? -8.466 11.906 15.710 1.00 87.00 72 THR A N 1
ATOM 534 C CA . THR A 1 72 ? -8.145 13.064 16.555 1.00 87.00 72 THR A CA 1
ATOM 535 C C . THR A 1 72 ? -6.988 13.905 16.011 1.00 87.00 72 THR A C 1
ATOM 537 O O . THR A 1 72 ? -6.700 14.976 16.550 1.00 87.00 72 THR A O 1
ATOM 540 N N . ALA A 1 73 ? -6.350 13.465 14.920 1.00 80.75 73 ALA A N 1
ATOM 541 C CA . ALA A 1 73 ? -5.197 14.134 14.343 1.00 80.75 73 ALA A CA 1
ATOM 542 C C . ALA A 1 73 ? -5.533 15.568 13.879 1.00 80.75 73 ALA A C 1
ATOM 544 O O . ALA A 1 73 ? -6.473 15.778 13.095 1.00 80.75 73 ALA A O 1
ATOM 545 N N . PRO A 1 74 ? -4.751 16.580 14.303 1.00 72.88 74 PRO A N 1
ATOM 546 C CA . PRO A 1 74 ? -4.930 17.940 13.824 1.00 72.88 74 PRO A CA 1
ATOM 547 C C . PRO A 1 74 ? -4.662 18.039 12.319 1.00 72.88 74 PRO A C 1
ATOM 549 O O . PRO A 1 74 ? -3.664 17.525 11.808 1.00 72.88 74 PRO A O 1
ATOM 552 N N . ALA A 1 75 ? -5.511 18.795 11.619 1.00 62.66 75 ALA A N 1
ATOM 553 C CA . ALA A 1 75 ? -5.330 19.126 10.202 1.00 62.66 75 ALA A CA 1
ATOM 554 C C . ALA A 1 75 ? -3.991 19.815 9.911 1.00 62.66 75 ALA A C 1
ATOM 556 O O . ALA A 1 75 ? -3.417 19.642 8.843 1.00 62.66 75 ALA A O 1
ATOM 557 N N . ALA A 1 76 ? -3.481 20.578 10.880 1.00 52.94 76 ALA A N 1
ATOM 558 C CA . ALA A 1 76 ? -2.245 21.337 10.744 1.00 52.94 76 ALA A CA 1
ATOM 559 C C . ALA A 1 76 ? -0.972 20.470 10.770 1.00 52.94 76 ALA A C 1
ATOM 561 O O . ALA A 1 76 ? 0.082 20.948 10.363 1.00 52.94 76 ALA A O 1
ATOM 562 N N . THR A 1 77 ? -1.039 19.229 11.268 1.00 54.72 77 THR A N 1
ATOM 563 C CA . THR A 1 77 ? 0.158 18.407 11.531 1.00 54.72 77 THR A CA 1
ATOM 564 C C . THR A 1 77 ? 0.158 17.060 10.822 1.00 54.72 77 THR A C 1
ATOM 566 O O . THR A 1 77 ? 1.185 16.383 10.821 1.00 54.72 77 THR A O 1
ATOM 569 N N . THR A 1 78 ? -0.954 16.654 10.202 1.00 60.34 78 THR A N 1
ATOM 570 C CA . THR A 1 78 ? -1.040 15.371 9.494 1.00 60.34 78 THR A CA 1
ATOM 571 C C . THR A 1 78 ? -1.884 15.489 8.226 1.00 60.34 78 THR A C 1
ATOM 573 O O . THR A 1 78 ? -2.945 16.116 8.269 1.00 60.34 78 THR A O 1
ATOM 576 N N . PRO A 1 79 ? -1.494 14.827 7.118 1.00 65.00 79 PRO A N 1
ATOM 577 C CA . PRO A 1 79 ? -2.346 14.720 5.936 1.00 65.00 79 PRO A CA 1
ATOM 578 C C . PRO A 1 79 ? -3.736 14.166 6.273 1.00 65.00 79 PRO A C 1
ATOM 580 O O . PRO A 1 79 ? -4.728 14.653 5.759 1.00 65.00 79 PRO A O 1
ATOM 583 N N . ALA A 1 80 ? -3.846 13.214 7.206 1.00 59.25 80 ALA A N 1
ATOM 584 C CA . ALA A 1 80 ? -5.130 12.629 7.605 1.00 59.25 80 ALA A CA 1
ATOM 585 C C . ALA A 1 80 ? -6.148 13.647 8.153 1.00 59.25 80 ALA A C 1
ATOM 587 O O . ALA A 1 80 ? -7.354 13.416 8.078 1.00 59.25 80 ALA A O 1
ATOM 588 N N . GLY A 1 81 ? -5.684 14.777 8.693 1.00 60.72 81 GLY A N 1
ATOM 589 C CA . GLY A 1 81 ? -6.561 15.841 9.162 1.00 60.72 81 GLY A CA 1
ATOM 590 C C . GLY A 1 81 ? -6.957 16.860 8.087 1.00 60.72 81 GLY A C 1
ATOM 591 O O . GLY A 1 81 ? -7.810 17.697 8.377 1.00 60.72 81 GLY A O 1
ATOM 592 N N . THR A 1 82 ? -6.367 16.829 6.883 1.00 71.75 82 THR A N 1
ATOM 593 C CA . THR A 1 82 ? -6.547 17.888 5.871 1.00 71.75 82 THR A CA 1
ATOM 594 C C . THR A 1 82 ? -7.803 17.718 5.021 1.00 71.75 82 THR A C 1
ATOM 596 O O . THR A 1 82 ? -8.466 18.712 4.730 1.00 71.75 82 THR A O 1
ATOM 599 N N . ASN A 1 83 ? -8.163 16.491 4.629 1.00 79.50 83 ASN A N 1
ATOM 600 C CA . ASN A 1 83 ? -9.356 16.218 3.823 1.00 79.50 83 ASN A CA 1
ATOM 601 C C . ASN A 1 83 ? -9.890 14.787 4.020 1.00 79.50 83 ASN A C 1
ATOM 603 O O . ASN A 1 83 ? -9.234 13.928 4.613 1.00 79.50 83 ASN A O 1
ATOM 607 N N . TRP A 1 84 ? -11.102 14.534 3.508 1.00 85.06 84 TRP A N 1
ATOM 608 C CA . TRP A 1 84 ? -11.777 13.238 3.616 1.00 85.06 84 TRP A CA 1
ATOM 609 C C . TRP A 1 84 ? -10.894 12.108 3.074 1.00 85.06 84 TRP A C 1
ATOM 611 O O . TRP A 1 84 ? -10.695 11.093 3.743 1.00 85.06 84 TRP A O 1
ATOM 621 N N . ARG A 1 85 ? -10.346 12.270 1.866 1.00 85.94 85 ARG A N 1
ATOM 622 C CA . ARG A 1 85 ? -9.547 11.229 1.214 1.00 85.94 85 ARG A CA 1
ATOM 623 C C . ARG A 1 85 ? -8.368 10.807 2.085 1.00 85.94 85 ARG A C 1
ATOM 625 O O . ARG A 1 85 ? -8.180 9.617 2.313 1.00 85.94 85 ARG A O 1
ATOM 632 N N . ALA A 1 86 ? -7.630 11.772 2.620 1.00 85.88 86 ALA A N 1
ATOM 633 C CA . ALA A 1 86 ? -6.452 11.513 3.427 1.00 85.88 86 ALA A CA 1
ATOM 634 C C . ALA A 1 86 ? -6.776 10.793 4.747 1.00 85.88 86 ALA A C 1
ATOM 636 O O . ALA A 1 86 ? -5.999 9.941 5.175 1.00 85.88 86 ALA A O 1
ATOM 637 N N . PHE A 1 87 ? -7.932 11.065 5.368 1.00 89.00 87 PHE A N 1
ATOM 638 C CA . PHE A 1 87 ? -8.401 10.285 6.520 1.00 89.00 87 PHE A CA 1
ATOM 639 C C . PHE A 1 87 ? -8.615 8.810 6.144 1.00 89.00 87 PHE A C 1
ATOM 641 O O . PHE A 1 87 ? -8.086 7.919 6.807 1.00 89.00 87 PHE A O 1
ATOM 648 N N . HIS A 1 88 ? -9.329 8.541 5.047 1.00 90.31 88 HIS A N 1
ATOM 649 C CA . HIS A 1 88 ? -9.615 7.173 4.604 1.00 90.31 88 HIS A CA 1
ATOM 650 C C . HIS A 1 88 ? -8.368 6.423 4.114 1.00 90.31 88 HIS A C 1
ATOM 652 O O . HIS A 1 88 ? -8.213 5.244 4.426 1.00 90.31 88 HIS A O 1
ATOM 658 N N . ASP A 1 89 ? -7.457 7.096 3.410 1.00 88.69 89 ASP A N 1
ATOM 659 C CA . ASP A 1 89 ? -6.152 6.533 3.045 1.00 88.69 89 ASP A CA 1
ATOM 660 C C . ASP A 1 89 ? -5.319 6.237 4.303 1.00 88.69 89 ASP A C 1
ATOM 662 O O . ASP A 1 89 ? -4.644 5.211 4.372 1.00 88.69 89 ASP A O 1
ATOM 666 N N . GLY A 1 90 ? -5.417 7.083 5.334 1.00 91.00 90 GLY A N 1
ATOM 667 C CA . GLY A 1 90 ? -4.822 6.847 6.648 1.00 91.00 90 GLY A CA 1
ATOM 668 C C . GLY A 1 90 ? -5.303 5.543 7.286 1.00 91.00 90 GLY A C 1
ATOM 669 O O . GLY A 1 90 ? -4.475 4.736 7.707 1.00 91.00 90 GLY A O 1
ATOM 670 N N . ILE A 1 91 ? -6.618 5.298 7.300 1.00 93.38 91 ILE A N 1
ATOM 671 C CA . ILE A 1 91 ? -7.195 4.046 7.821 1.00 93.38 91 ILE A CA 1
ATOM 672 C C . ILE A 1 91 ? -6.694 2.840 7.016 1.00 93.38 91 ILE A C 1
ATOM 674 O O . ILE A 1 91 ? -6.238 1.860 7.606 1.00 93.38 91 ILE A O 1
ATOM 678 N N . THR A 1 92 ? -6.716 2.919 5.681 1.00 92.31 92 THR A N 1
ATOM 679 C CA . THR A 1 92 ? -6.173 1.864 4.808 1.00 92.31 92 THR A CA 1
ATOM 680 C C . THR A 1 92 ? -4.714 1.562 5.155 1.00 92.31 92 THR A C 1
ATOM 682 O O . THR A 1 92 ? -4.343 0.405 5.334 1.00 92.31 92 THR A O 1
ATOM 685 N N . ASN A 1 93 ? -3.891 2.598 5.340 1.00 91.38 93 ASN A N 1
ATOM 686 C CA . ASN A 1 93 ? -2.481 2.452 5.700 1.00 91.38 93 ASN A CA 1
ATOM 687 C C . ASN A 1 93 ? -2.273 1.845 7.094 1.00 91.38 93 ASN A C 1
ATOM 689 O O . ASN A 1 93 ? -1.274 1.164 7.307 1.00 91.38 93 ASN A O 1
ATOM 693 N N . VAL A 1 94 ? -3.180 2.070 8.050 1.00 94.38 94 VAL A N 1
ATOM 694 C CA . VAL A 1 94 ? -3.146 1.378 9.349 1.00 94.38 94 VAL A CA 1
ATOM 695 C C . VAL A 1 94 ? -3.395 -0.117 9.160 1.00 94.38 94 VAL A C 1
ATOM 697 O O . VAL A 1 94 ? -2.639 -0.926 9.690 1.00 94.38 94 VAL A O 1
ATOM 700 N N . PHE A 1 95 ? -4.388 -0.491 8.353 1.00 95.00 95 PHE A N 1
ATOM 701 C CA . PHE A 1 95 ? -4.752 -1.893 8.126 1.00 95.00 95 PHE A CA 1
ATOM 702 C C . PHE A 1 95 ? -3.647 -2.649 7.378 1.00 95.00 95 PHE A C 1
ATOM 704 O O . PHE A 1 95 ? -3.264 -3.743 7.787 1.00 95.00 95 PHE A O 1
ATOM 711 N N . ILE A 1 96 ? -3.042 -2.016 6.366 1.00 92.56 96 ILE A N 1
ATOM 712 C CA . ILE A 1 96 ? -1.904 -2.566 5.616 1.00 92.56 96 ILE A CA 1
ATOM 713 C C . ILE A 1 96 ? -0.757 -2.995 6.551 1.00 92.56 96 ILE A C 1
ATOM 715 O O . ILE A 1 96 ? -0.114 -4.018 6.306 1.00 92.56 96 ILE A O 1
ATOM 719 N N . LYS A 1 97 ? -0.495 -2.262 7.646 1.00 92.62 97 LYS A N 1
ATOM 720 C CA . LYS A 1 97 ? 0.598 -2.588 8.584 1.00 92.62 97 LYS A CA 1
ATOM 721 C C . LYS A 1 97 ? 0.431 -3.949 9.253 1.00 92.62 97 LYS A C 1
ATOM 723 O O . LYS A 1 97 ? 1.443 -4.546 9.604 1.00 92.62 97 LYS A O 1
ATOM 728 N N . ALA A 1 98 ? -0.799 -4.449 9.395 1.00 93.25 98 ALA A N 1
ATOM 729 C CA . ALA A 1 98 ? -1.066 -5.754 9.997 1.00 93.25 98 ALA A CA 1
ATOM 730 C C . ALA A 1 98 ? -0.639 -6.932 9.105 1.00 93.25 98 ALA A C 1
ATOM 732 O O . ALA A 1 98 ? -0.546 -8.060 9.592 1.00 93.25 98 ALA A O 1
ATOM 733 N N . ARG A 1 99 ? -0.357 -6.673 7.815 1.00 92.38 99 ARG A N 1
ATOM 734 C CA . ARG A 1 99 ? 0.083 -7.679 6.832 1.00 92.38 99 ARG A CA 1
ATOM 735 C C . ARG A 1 99 ? -0.849 -8.889 6.778 1.00 92.38 99 ARG A C 1
ATOM 737 O O . ARG A 1 99 ? -0.407 -10.040 6.810 1.00 92.38 99 ARG A O 1
ATOM 744 N N . ASP A 1 100 ? -2.145 -8.612 6.749 1.00 91.94 100 ASP A N 1
ATOM 745 C CA . ASP A 1 100 ? -3.189 -9.621 6.710 1.00 91.94 100 ASP A CA 1
ATOM 746 C C . ASP A 1 100 ? -4.121 -9.376 5.523 1.00 91.94 100 ASP A C 1
ATOM 748 O O . ASP A 1 100 ? -4.887 -8.415 5.521 1.00 91.94 100 ASP A O 1
ATOM 752 N N . ALA A 1 101 ? -4.088 -10.273 4.533 1.00 91.56 101 ALA A N 1
ATOM 753 C CA . ALA A 1 101 ? -4.946 -10.187 3.353 1.00 91.56 101 ALA A CA 1
ATOM 754 C C . ALA A 1 101 ? -6.451 -10.211 3.678 1.00 91.56 101 ALA A C 1
ATOM 756 O O . ALA A 1 101 ? -7.259 -9.833 2.830 1.00 91.56 101 ALA A O 1
ATOM 757 N N . HIS A 1 102 ? -6.846 -10.657 4.876 1.00 93.56 102 HIS A N 1
ATOM 758 C CA . HIS A 1 102 ? -8.245 -10.675 5.304 1.00 93.56 102 HIS A CA 1
ATOM 759 C C . HIS A 1 102 ? -8.656 -9.399 6.050 1.00 93.56 102 HIS A C 1
ATOM 761 O O . HIS A 1 102 ? -9.850 -9.185 6.263 1.00 93.56 102 HIS A O 1
ATOM 767 N N . LEU A 1 103 ? -7.701 -8.544 6.438 1.00 94.31 103 LEU A N 1
ATOM 768 C CA . LEU A 1 103 ? -7.969 -7.262 7.081 1.00 94.31 103 LEU A CA 1
ATOM 769 C C . LEU A 1 103 ? -7.822 -6.122 6.070 1.00 94.31 103 LEU A C 1
ATOM 771 O O . LEU A 1 103 ? -6.752 -5.541 5.903 1.00 94.31 103 LEU A O 1
ATOM 775 N N . ALA A 1 104 ? -8.932 -5.760 5.432 1.00 91.75 104 ALA A N 1
ATOM 776 C CA . ALA A 1 104 ? -8.970 -4.680 4.456 1.00 91.75 104 ALA A CA 1
ATOM 777 C C . ALA A 1 104 ? -9.956 -3.582 4.861 1.00 91.75 104 ALA A C 1
ATOM 779 O O . ALA A 1 104 ? -11.048 -3.841 5.369 1.00 91.75 104 ALA A O 1
ATOM 780 N N . TYR A 1 105 ? -9.580 -2.340 4.572 1.00 92.69 105 TYR A N 1
ATOM 781 C CA . TYR A 1 105 ? -10.470 -1.192 4.632 1.00 92.69 105 TYR A CA 1
ATOM 782 C C . TYR A 1 105 ? -10.670 -0.641 3.226 1.00 92.69 105 TYR A C 1
ATOM 784 O O . TYR A 1 105 ? -9.709 -0.449 2.483 1.00 92.69 105 TYR A O 1
ATOM 792 N N . SER A 1 106 ? -11.919 -0.381 2.839 1.00 88.19 106 SER A N 1
ATOM 793 C CA . SER A 1 106 ? -12.200 0.201 1.531 1.00 88.19 106 SER A CA 1
ATOM 794 C C . SER A 1 106 ? -13.261 1.284 1.605 1.00 88.19 106 SER A C 1
ATOM 796 O O . SER A 1 106 ? -14.434 1.034 1.873 1.00 88.19 106 SER A O 1
ATOM 798 N N . ALA A 1 107 ? -12.837 2.511 1.322 1.00 88.62 107 ALA A N 1
ATOM 799 C CA . ALA A 1 107 ? -13.719 3.654 1.185 1.00 88.62 107 ALA A CA 1
ATOM 800 C C . ALA A 1 107 ? -14.278 3.708 -0.243 1.00 88.62 107 ALA A C 1
ATOM 802 O O . ALA A 1 107 ? -13.641 4.241 -1.153 1.00 88.62 107 ALA A O 1
ATOM 803 N N . HIS A 1 108 ? -15.479 3.162 -0.449 1.00 85.00 108 HIS A N 1
ATOM 804 C CA . HIS A 1 108 ? -16.085 3.055 -1.783 1.00 85.00 108 HIS A CA 1
ATOM 805 C C . HIS A 1 108 ? -16.186 4.388 -2.543 1.00 85.00 108 HIS A C 1
ATOM 807 O O . HIS A 1 108 ? -16.058 4.391 -3.765 1.00 85.00 108 HIS A O 1
ATOM 813 N N . CYS A 1 109 ? -16.334 5.517 -1.843 1.00 81.56 109 CYS A N 1
ATOM 814 C CA . CYS A 1 109 ? -16.385 6.848 -2.454 1.00 81.56 109 CYS A CA 1
ATOM 815 C C . CYS A 1 109 ? -15.126 7.190 -3.271 1.00 81.56 109 CYS A C 1
ATOM 817 O O . CYS A 1 109 ? -15.224 7.908 -4.261 1.00 81.56 109 CYS A O 1
ATOM 819 N N . PHE A 1 110 ? -13.957 6.658 -2.894 1.00 81.50 110 PHE A N 1
ATOM 820 C CA . PHE A 1 110 ? -12.690 6.933 -3.584 1.00 81.50 110 PHE A CA 1
ATOM 821 C C . PHE A 1 110 ? -12.205 5.788 -4.463 1.00 81.50 110 PHE A C 1
ATOM 823 O O . PHE A 1 110 ? -11.267 5.984 -5.227 1.00 81.50 110 PHE A O 1
ATOM 830 N N . ARG A 1 111 ? -12.872 4.629 -4.426 1.00 75.94 111 ARG A N 1
ATOM 831 C CA . ARG A 1 111 ? -12.560 3.482 -5.297 1.00 75.94 111 ARG A CA 1
ATOM 832 C C . ARG A 1 111 ? -12.735 3.777 -6.787 1.00 75.94 111 ARG A C 1
ATOM 834 O O . ARG A 1 111 ? -12.205 3.041 -7.604 1.00 75.94 111 ARG A O 1
ATOM 841 N N . GLN A 1 112 ? -13.474 4.831 -7.131 1.00 79.94 112 GLN A N 1
ATOM 842 C CA . GLN A 1 112 ? -13.617 5.292 -8.515 1.00 79.94 112 GLN A CA 1
ATOM 843 C C . GLN A 1 112 ? -12.303 5.852 -9.082 1.00 79.94 112 GLN A C 1
ATOM 845 O O . GLN A 1 112 ? -12.153 5.955 -10.295 1.00 79.94 112 GLN A O 1
ATOM 850 N N . PHE A 1 113 ? -11.353 6.211 -8.213 1.00 82.12 113 PHE A N 1
ATOM 851 C CA . PHE A 1 113 ? -10.029 6.669 -8.604 1.00 82.12 113 PHE A CA 1
ATOM 852 C C . PHE A 1 113 ? -9.037 5.523 -8.450 1.00 82.12 113 PHE A C 1
ATOM 854 O O . PHE A 1 113 ? -8.706 5.120 -7.334 1.00 82.12 113 PHE A O 1
ATOM 861 N N . GLN A 1 114 ? -8.548 5.035 -9.581 1.00 84.44 114 GLN A N 1
ATOM 862 C CA . GLN A 1 114 ? -7.455 4.081 -9.652 1.00 84.44 114 GLN A CA 1
ATOM 863 C C . GLN A 1 114 ? -6.292 4.732 -10.400 1.00 84.44 114 GLN A C 1
ATOM 865 O O . GLN A 1 114 ? -6.496 5.408 -11.410 1.00 84.44 114 GLN A O 1
ATOM 870 N N . PHE A 1 115 ? -5.084 4.561 -9.869 1.00 85.62 115 PHE A N 1
ATOM 871 C CA . PHE A 1 115 ? -3.857 5.086 -10.450 1.00 85.62 115 PHE A CA 1
ATOM 872 C C . PHE A 1 115 ? -3.011 3.925 -10.951 1.00 85.62 115 PHE A C 1
ATOM 874 O O . PHE A 1 115 ? -2.557 3.106 -10.149 1.00 85.62 115 PHE A O 1
ATOM 881 N N . ASP A 1 116 ? -2.799 3.882 -12.263 1.00 85.94 116 ASP A N 1
ATOM 882 C CA . ASP A 1 116 ? -2.066 2.817 -12.937 1.00 85.94 116 ASP A CA 1
ATOM 883 C C . ASP A 1 116 ? -0.808 3.389 -13.609 1.00 85.94 116 ASP A C 1
ATOM 885 O O . ASP A 1 116 ? -0.909 4.366 -14.346 1.00 85.94 116 ASP A O 1
ATOM 889 N N . GLN A 1 117 ? 0.363 2.776 -13.394 1.00 82.12 117 GLN A N 1
ATOM 890 C CA . GLN A 1 117 ? 1.624 3.177 -14.060 1.00 82.12 117 GLN A CA 1
ATOM 891 C C . GLN A 1 117 ? 1.860 2.492 -15.418 1.00 82.12 117 GLN A C 1
ATOM 893 O O . GLN A 1 117 ? 2.925 2.635 -16.007 1.00 82.12 117 GLN A O 1
ATOM 898 N N . GLY A 1 118 ? 0.914 1.673 -15.888 1.00 83.94 118 GLY A N 1
ATOM 899 C CA . GLY A 1 118 ? 0.923 1.085 -17.232 1.00 83.94 118 GLY A CA 1
ATOM 900 C C . GLY A 1 118 ? 1.979 0.017 -17.536 1.00 83.94 118 GLY A C 1
ATOM 901 O O . GLY A 1 118 ? 1.782 -0.743 -18.477 1.00 83.94 118 GLY A O 1
ATOM 902 N N . LEU A 1 119 ? 3.060 -0.091 -16.763 1.00 87.81 119 LEU A N 1
ATOM 903 C CA . LEU A 1 119 ? 4.127 -1.070 -16.980 1.00 87.81 119 LEU A CA 1
ATOM 904 C C . LEU A 1 119 ? 3.879 -2.366 -16.201 1.00 87.81 119 LEU A C 1
ATOM 906 O O . LEU A 1 119 ? 3.663 -2.346 -14.983 1.00 87.81 119 LEU A O 1
ATOM 910 N N . PHE A 1 120 ? 3.980 -3.497 -16.896 1.00 89.81 120 PHE A N 1
ATOM 911 C CA . PHE A 1 120 ? 3.999 -4.825 -16.293 1.00 89.81 120 PHE A CA 1
ATOM 912 C C . PHE A 1 120 ? 5.440 -5.214 -15.993 1.00 89.81 120 PHE A C 1
ATOM 914 O O . PHE A 1 120 ? 6.250 -5.385 -16.900 1.00 89.81 120 PHE A O 1
ATOM 921 N N . LEU A 1 121 ? 5.764 -5.329 -14.707 1.00 93.00 121 LEU A N 1
ATOM 922 C CA . LEU A 1 121 ? 7.115 -5.629 -14.239 1.00 93.00 121 LEU A CA 1
ATOM 923 C C . LEU A 1 121 ? 7.266 -7.104 -13.871 1.00 93.00 121 LEU A C 1
ATOM 925 O O . LEU A 1 121 ? 6.317 -7.697 -13.361 1.00 93.00 121 LEU A O 1
ATOM 929 N N . ALA A 1 122 ? 8.462 -7.656 -14.047 1.00 93.00 122 ALA A N 1
ATOM 930 C CA . ALA A 1 122 ? 8.891 -8.921 -13.459 1.00 93.00 122 ALA A CA 1
ATOM 931 C C . ALA A 1 122 ? 10.249 -8.755 -12.773 1.00 93.00 122 ALA A C 1
ATOM 933 O O . ALA A 1 122 ? 11.039 -7.884 -13.141 1.00 93.00 122 ALA A O 1
ATOM 934 N N . HIS A 1 123 ? 10.530 -9.613 -11.795 1.00 91.19 123 HIS A N 1
ATOM 935 C CA . HIS A 1 123 ? 11.859 -9.739 -11.212 1.00 91.19 123 HIS A CA 1
ATOM 936 C C . HIS A 1 123 ? 12.514 -11.031 -11.697 1.00 91.19 123 HIS A C 1
ATOM 938 O O . HIS A 1 123 ? 11.857 -12.057 -11.865 1.00 91.19 123 HIS A O 1
ATOM 944 N N . MET A 1 124 ? 13.822 -10.989 -11.914 1.00 87.25 124 MET A N 1
ATOM 945 C CA . MET A 1 124 ? 14.617 -12.170 -12.237 1.00 87.25 124 MET A CA 1
ATOM 946 C C . MET A 1 124 ? 15.892 -12.164 -11.404 1.00 87.25 124 MET A C 1
ATOM 948 O O . MET A 1 124 ? 16.443 -11.103 -11.123 1.00 87.25 124 MET A O 1
ATOM 952 N N . THR A 1 125 ? 16.384 -13.336 -11.022 1.00 83.25 125 THR A N 1
ATOM 953 C CA . THR A 1 125 ? 17.676 -13.456 -10.338 1.00 83.25 125 THR A CA 1
ATOM 954 C C . THR A 1 125 ? 18.806 -13.042 -11.275 1.00 83.25 125 THR A C 1
ATOM 956 O O . THR A 1 125 ? 18.834 -13.454 -12.439 1.00 83.25 125 THR A O 1
ATOM 959 N N . LYS A 1 126 ? 19.749 -12.245 -10.778 1.00 80.94 126 LYS A N 1
ATOM 960 C CA . LYS A 1 126 ? 20.985 -11.939 -11.501 1.00 80.94 126 LYS A CA 1
ATOM 961 C C . LYS A 1 126 ? 21.879 -13.179 -11.509 1.00 80.94 126 LYS A C 1
ATOM 963 O O . LYS A 1 126 ? 22.042 -13.831 -10.485 1.00 80.94 126 LYS A O 1
ATOM 968 N N . GLN A 1 127 ? 22.446 -13.507 -12.668 1.00 71.50 127 GLN A N 1
ATOM 969 C CA . GLN A 1 127 ? 23.233 -14.730 -12.853 1.00 71.50 127 GLN A CA 1
ATOM 970 C C . GLN A 1 127 ? 24.495 -14.765 -11.968 1.00 71.50 127 GLN A C 1
ATOM 972 O O . GLN A 1 127 ? 24.873 -15.837 -11.505 1.00 71.50 127 GLN A O 1
ATOM 977 N N . ASP A 1 128 ? 25.068 -13.593 -11.665 1.00 76.44 128 ASP A N 1
ATOM 978 C CA . ASP A 1 128 ? 26.365 -13.454 -10.986 1.00 76.44 128 ASP A CA 1
ATOM 979 C C . ASP A 1 128 ? 26.297 -12.647 -9.669 1.00 76.44 128 ASP A C 1
ATOM 981 O O . ASP A 1 128 ? 27.316 -12.158 -9.182 1.00 76.44 128 ASP A O 1
ATOM 985 N N . SER A 1 129 ? 25.110 -12.450 -9.080 1.00 72.06 129 SER A N 1
ATOM 986 C CA . SER A 1 129 ? 24.969 -11.696 -7.820 1.00 72.06 129 SER A CA 1
ATOM 987 C C . SER A 1 129 ? 23.730 -12.100 -7.021 1.00 72.06 129 SER A C 1
ATOM 989 O O . SER A 1 129 ? 22.737 -12.514 -7.612 1.00 72.06 129 SER A O 1
ATOM 991 N N . GLU A 1 130 ? 23.738 -11.866 -5.706 1.00 67.19 130 GLU A N 1
ATOM 992 C CA . GLU A 1 130 ? 22.604 -12.101 -4.788 1.00 67.19 130 GLU A CA 1
ATOM 993 C C . GLU A 1 130 ? 21.415 -11.121 -4.958 1.00 67.19 130 GLU A C 1
ATOM 995 O O . GLU A 1 130 ? 20.641 -10.923 -4.028 1.00 67.19 130 GLU A O 1
ATOM 1000 N N . GLY A 1 131 ? 21.249 -10.494 -6.126 1.00 77.81 131 GLY A N 1
ATOM 1001 C CA . GLY A 1 131 ? 20.234 -9.461 -6.361 1.00 77.81 131 GLY A CA 1
ATOM 1002 C C . GLY A 1 131 ? 19.257 -9.787 -7.486 1.00 77.81 131 GLY A C 1
ATOM 1003 O O . GLY A 1 131 ? 19.428 -10.745 -8.250 1.00 77.81 131 GLY A O 1
ATOM 1004 N N . TYR A 1 132 ? 18.250 -8.930 -7.632 1.00 85.06 132 TYR A N 1
ATOM 1005 C CA . TYR A 1 132 ? 17.262 -9.038 -8.701 1.00 85.06 132 TYR A CA 1
ATOM 1006 C C . TYR A 1 132 ? 17.529 -8.018 -9.811 1.00 85.06 132 TYR A C 1
ATOM 1008 O O . TYR A 1 132 ? 17.979 -6.897 -9.567 1.00 85.06 132 TYR A O 1
ATOM 1016 N N . ARG A 1 133 ? 17.248 -8.407 -11.056 1.00 90.06 133 ARG A N 1
ATOM 1017 C CA . ARG A 1 133 ? 16.997 -7.473 -12.161 1.00 90.06 133 ARG A CA 1
ATOM 1018 C C . ARG A 1 133 ? 15.494 -7.269 -12.276 1.00 90.06 133 ARG A C 1
ATOM 1020 O O . ARG A 1 133 ? 14.738 -8.243 -12.216 1.00 90.06 133 ARG A O 1
ATOM 1027 N N . ILE A 1 134 ? 15.071 -6.020 -12.422 1.00 93.44 134 ILE A N 1
ATOM 1028 C CA . ILE A 1 134 ? 13.667 -5.668 -12.633 1.00 93.44 134 ILE A CA 1
ATOM 1029 C C . ILE A 1 134 ? 13.495 -5.370 -14.110 1.00 93.44 134 ILE A C 1
ATOM 1031 O O . ILE A 1 134 ? 14.194 -4.516 -14.641 1.00 93.44 134 ILE A O 1
ATOM 1035 N N . VAL A 1 135 ? 12.581 -6.066 -14.774 1.00 93.12 135 VAL A N 1
ATOM 1036 C CA . VAL A 1 135 ? 12.342 -5.889 -16.207 1.00 93.12 135 VAL A CA 1
ATOM 1037 C C . VAL A 1 135 ? 10.898 -5.534 -16.492 1.00 93.12 135 VAL A C 1
ATOM 1039 O O . VAL A 1 135 ? 9.989 -5.949 -15.771 1.00 93.12 135 VAL A O 1
ATOM 1042 N N . VAL A 1 136 ? 10.682 -4.809 -17.580 1.00 91.19 136 VAL A N 1
ATOM 1043 C CA . VAL A 1 136 ? 9.358 -4.646 -18.173 1.00 91.19 136 VAL A CA 1
ATOM 1044 C C . VAL A 1 136 ? 9.063 -5.870 -19.038 1.00 91.19 136 VAL A C 1
ATOM 1046 O O . VAL A 1 136 ? 9.815 -6.186 -19.953 1.00 91.19 136 VAL A O 1
ATOM 1049 N N . ILE A 1 137 ? 7.964 -6.562 -18.761 1.00 89.25 137 ILE A N 1
ATOM 1050 C CA . ILE A 1 137 ? 7.494 -7.719 -19.543 1.00 89.25 137 ILE A CA 1
ATOM 1051 C C . ILE A 1 137 ? 6.282 -7.389 -20.417 1.00 89.25 137 ILE A C 1
ATOM 1053 O O . ILE A 1 137 ? 5.824 -8.226 -21.186 1.00 89.25 137 ILE A O 1
ATOM 1057 N N . GLY A 1 138 ? 5.751 -6.174 -20.293 1.00 85.06 138 GLY A N 1
ATOM 1058 C CA . GLY A 1 138 ? 4.649 -5.696 -21.108 1.00 85.06 138 GLY A CA 1
ATOM 1059 C C . GLY A 1 138 ? 4.204 -4.296 -20.715 1.00 85.06 138 GLY A C 1
ATOM 1060 O O . GLY A 1 138 ? 4.594 -3.756 -19.677 1.00 85.06 138 GLY A O 1
ATOM 1061 N N . VAL A 1 139 ? 3.357 -3.722 -21.558 1.00 83.56 139 VAL A N 1
ATOM 1062 C CA . VAL A 1 139 ? 2.736 -2.416 -21.347 1.00 83.56 139 VAL A CA 1
ATOM 1063 C C . VAL A 1 139 ? 1.236 -2.588 -21.496 1.00 83.56 139 VAL A C 1
ATOM 1065 O O . VAL A 1 139 ? 0.762 -3.269 -22.400 1.00 83.56 139 VAL A O 1
ATOM 10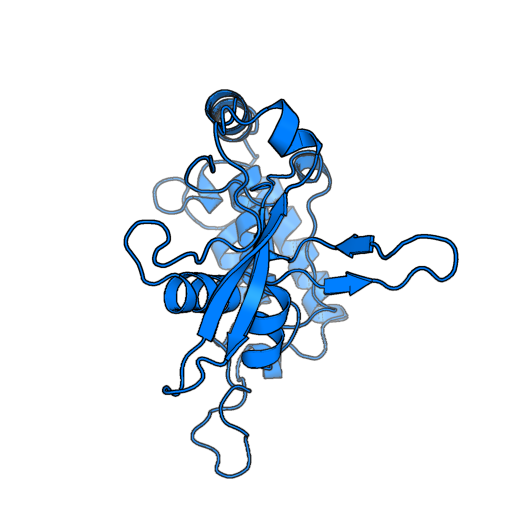68 N N . ASN A 1 140 ? 0.473 -1.965 -20.611 1.00 79.38 140 ASN A N 1
ATOM 1069 C CA . ASN A 1 140 ? -0.970 -1.893 -20.737 1.00 79.38 140 ASN A CA 1
ATOM 1070 C C . ASN A 1 140 ? -1.332 -1.122 -22.015 1.00 79.38 140 ASN A C 1
ATOM 1072 O O . ASN A 1 140 ? -0.877 0.006 -22.199 1.00 79.38 140 ASN A O 1
ATOM 1076 N N . ASN A 1 141 ? -2.196 -1.687 -22.861 1.00 72.94 141 ASN A N 1
ATOM 1077 C CA . ASN A 1 141 ? -2.585 -1.081 -24.139 1.00 72.94 141 ASN A CA 1
ATOM 1078 C C . ASN A 1 141 ? -3.112 0.356 -23.988 1.00 72.9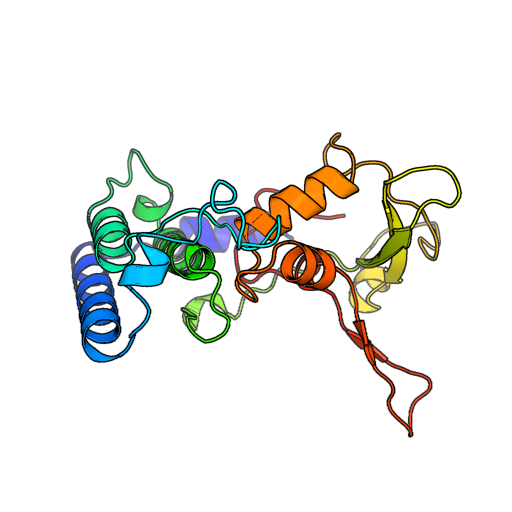4 141 ASN A C 1
ATOM 1080 O O . ASN A 1 141 ? -2.739 1.228 -24.770 1.00 72.94 141 ASN A O 1
ATOM 1084 N N . LYS A 1 142 ? -3.877 0.648 -22.923 1.00 71.38 142 LYS A N 1
ATOM 1085 C CA . LYS A 1 142 ? -4.339 2.019 -22.632 1.00 71.38 142 LYS A CA 1
ATOM 1086 C C . LYS A 1 142 ? -3.171 2.979 -22.437 1.00 71.38 142 LYS A C 1
ATOM 1088 O O . LYS A 1 142 ? -3.255 4.140 -22.807 1.00 71.38 142 LYS A O 1
ATOM 1093 N N . PHE A 1 143 ? -2.091 2.493 -21.841 1.00 72.62 143 PHE A N 1
ATOM 1094 C CA . PHE A 1 143 ? -0.877 3.263 -21.643 1.00 72.62 143 PHE A CA 1
ATOM 1095 C C . PHE A 1 143 ? -0.090 3.387 -22.943 1.00 72.62 143 PHE A C 1
ATOM 1097 O O . PHE A 1 143 ? 0.356 4.477 -23.247 1.00 72.62 143 PHE A O 1
ATOM 1104 N N . SER A 1 144 ? 0.005 2.334 -23.760 1.00 63.72 144 SER A N 1
ATOM 1105 C CA . SER A 1 144 ? 0.686 2.406 -25.063 1.00 63.72 144 SER A CA 1
ATOM 1106 C C . SER A 1 144 ? 0.063 3.440 -26.014 1.00 63.72 144 SER A C 1
ATOM 1108 O O . SER A 1 144 ? 0.783 4.101 -26.752 1.00 63.72 144 SER A O 1
ATOM 1110 N N . GLU A 1 145 ? -1.256 3.641 -25.938 1.00 62.91 145 GLU A N 1
ATOM 1111 C CA . GLU A 1 145 ? -1.981 4.649 -26.723 1.00 62.91 145 GLU A CA 1
ATOM 1112 C C . GLU A 1 145 ? -1.842 6.073 -26.154 1.00 62.91 145 GLU A C 1
ATOM 1114 O O . GLU A 1 145 ? -1.940 7.050 -26.896 1.00 62.91 145 GLU A O 1
ATOM 1119 N N . LEU A 1 146 ? -1.636 6.199 -24.837 1.00 57.41 146 LEU A N 1
ATOM 1120 C CA . LEU A 1 146 ? -1.544 7.481 -24.123 1.00 57.41 146 LEU A CA 1
ATOM 1121 C C . LEU A 1 146 ? -0.106 7.979 -23.953 1.00 57.41 146 LEU A C 1
ATOM 1123 O O . LEU A 1 146 ? 0.127 9.182 -23.839 1.00 57.41 146 LEU A O 1
ATOM 1127 N N . SER A 1 147 ? 0.849 7.060 -23.903 1.00 58.56 147 SER A N 1
ATOM 1128 C CA . SER A 1 147 ? 2.247 7.345 -23.648 1.00 58.56 147 SER A CA 1
ATOM 1129 C C . SER A 1 147 ? 2.909 7.756 -24.957 1.00 58.56 147 SER A C 1
ATOM 1131 O O . SER A 1 147 ? 2.857 7.041 -25.953 1.00 58.56 147 SER A O 1
ATOM 1133 N N . SER A 1 148 ? 3.581 8.903 -24.965 1.00 61.88 148 SER A N 1
ATOM 1134 C CA . SER A 1 148 ? 4.445 9.339 -26.067 1.00 61.88 148 SER A CA 1
ATOM 1135 C C . SER A 1 148 ? 5.746 8.520 -26.142 1.00 61.88 148 SER A C 1
ATOM 1137 O O . SER A 1 148 ? 6.812 9.062 -26.445 1.00 61.88 148 SER A O 1
ATOM 1139 N N . LEU A 1 149 ? 5.696 7.236 -25.778 1.00 66.25 149 LEU A N 1
ATOM 1140 C CA . LEU A 1 149 ? 6.840 6.341 -25.820 1.00 66.25 149 LEU A CA 1
ATOM 1141 C C . LEU A 1 149 ? 7.186 6.080 -27.287 1.00 66.25 149 LEU A C 1
ATOM 1143 O O . LEU A 1 149 ? 6.452 5.426 -28.017 1.00 66.25 149 LEU A O 1
ATOM 1147 N N . ASN A 1 150 ? 8.337 6.596 -27.715 1.00 69.88 150 ASN A N 1
ATOM 1148 C CA . ASN A 1 150 ? 8.874 6.378 -29.062 1.00 69.88 150 ASN A CA 1
ATOM 1149 C C . ASN A 1 150 ? 9.697 5.079 -29.163 1.00 69.88 150 ASN A C 1
ATOM 1151 O O . ASN A 1 150 ? 10.495 4.923 -30.087 1.00 69.88 150 ASN A O 1
ATOM 1155 N N . PHE A 1 151 ? 9.566 4.179 -28.188 1.00 74.94 151 PHE A N 1
ATOM 1156 C CA . PHE A 1 151 ? 10.270 2.903 -28.134 1.00 74.94 151 PHE A CA 1
ATOM 1157 C C . PHE A 1 151 ? 9.395 1.845 -27.459 1.00 74.94 151 PHE A C 1
ATOM 1159 O O . PHE A 1 151 ? 8.524 2.180 -26.657 1.00 74.94 151 PHE A O 1
ATOM 1166 N N . ASP A 1 152 ? 9.642 0.579 -27.783 1.00 79.94 152 ASP A N 1
ATOM 1167 C CA . ASP A 1 152 ? 9.048 -0.558 -27.084 1.00 79.94 152 ASP A CA 1
ATOM 1168 C C . ASP A 1 152 ? 9.840 -0.812 -25.791 1.00 79.94 152 ASP A C 1
ATOM 1170 O O . ASP A 1 152 ? 11.023 -1.156 -25.876 1.00 79.94 152 ASP A O 1
ATOM 1174 N N . PRO A 1 153 ? 9.250 -0.620 -24.596 1.00 80.88 153 PRO A N 1
ATOM 1175 C CA . PRO A 1 153 ? 9.946 -0.871 -23.342 1.00 80.88 153 PRO A CA 1
ATOM 1176 C C . PRO A 1 153 ? 10.025 -2.366 -23.001 1.00 80.88 153 PRO A C 1
ATOM 1178 O O . PRO A 1 153 ? 10.584 -2.713 -21.964 1.00 80.88 153 PRO A O 1
ATOM 1181 N N . GLY A 1 154 ? 9.463 -3.260 -23.821 1.00 83.12 154 GLY A N 1
ATOM 1182 C CA . GLY A 1 154 ? 9.546 -4.702 -23.627 1.00 83.12 154 GLY A CA 1
ATOM 1183 C C . GLY A 1 154 ? 10.987 -5.179 -23.421 1.00 83.12 154 GLY A C 1
ATOM 1184 O O . GLY A 1 154 ? 11.885 -4.896 -24.210 1.00 83.12 154 GLY A O 1
ATOM 1185 N N . ASN A 1 155 ? 11.204 -5.935 -22.346 1.00 83.81 155 ASN A N 1
ATOM 1186 C CA . ASN A 1 155 ? 12.496 -6.444 -21.880 1.00 83.81 155 ASN A CA 1
ATOM 1187 C C . ASN A 1 155 ? 13.517 -5.382 -21.438 1.00 83.81 155 ASN A C 1
ATOM 1189 O O . ASN A 1 155 ? 14.656 -5.744 -21.137 1.00 83.81 155 ASN A O 1
ATOM 1193 N N . CYS A 1 156 ? 13.145 -4.100 -21.349 1.00 89.75 156 CYS A N 1
ATOM 1194 C CA . CYS A 1 156 ? 14.013 -3.105 -20.730 1.00 89.75 156 CYS A CA 1
ATOM 1195 C C . CYS A 1 156 ? 14.213 -3.425 -19.245 1.00 89.75 156 CYS A C 1
ATOM 1197 O O . CYS A 1 156 ? 13.252 -3.704 -18.520 1.00 89.75 156 CYS A O 1
ATOM 1199 N N . GLU A 1 157 ? 15.464 -3.354 -18.794 1.00 92.31 157 GLU A N 1
ATOM 1200 C CA . GLU A 1 157 ? 15.800 -3.366 -17.374 1.00 92.31 157 GLU A CA 1
ATOM 1201 C C . GLU A 1 157 ? 15.535 -1.983 -16.771 1.00 92.31 157 GLU A C 1
ATOM 1203 O O . GLU A 1 157 ? 15.819 -0.950 -17.380 1.00 92.31 157 GLU A O 1
ATOM 1208 N N . ILE A 1 158 ? 14.951 -1.971 -15.577 1.00 91.75 158 ILE A N 1
ATOM 1209 C CA . ILE A 1 158 ? 14.741 -0.765 -14.788 1.00 91.75 158 ILE A CA 1
ATOM 1210 C C . ILE A 1 158 ? 15.85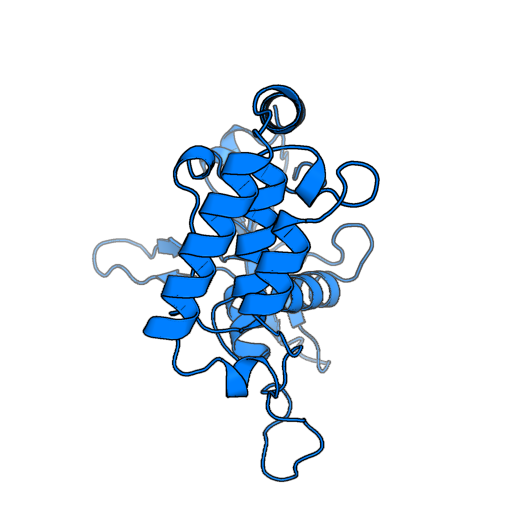3 -0.705 -13.750 1.00 91.75 158 ILE A C 1
ATOM 1212 O O . ILE A 1 158 ? 15.804 -1.402 -12.736 1.00 91.75 158 ILE A O 1
ATOM 1216 N N . ASP A 1 159 ? 16.833 0.162 -13.989 1.00 91.75 159 ASP A N 1
ATOM 1217 C CA . ASP A 1 159 ? 17.954 0.347 -13.066 1.00 91.75 159 ASP A CA 1
ATOM 1218 C C . ASP A 1 159 ? 17.528 1.124 -11.812 1.00 91.75 159 ASP A C 1
ATOM 1220 O O . ASP A 1 159 ? 17.841 0.742 -10.680 1.00 91.75 159 ASP A O 1
ATOM 1224 N N . THR A 1 160 ? 16.791 2.227 -12.000 1.00 92.94 160 THR A N 1
ATOM 1225 C CA . THR A 1 160 ? 16.379 3.125 -10.911 1.00 92.94 160 THR A CA 1
ATOM 1226 C C . THR A 1 160 ? 14.946 3.627 -11.061 1.00 92.94 160 THR A C 1
ATOM 1228 O O . THR A 1 160 ? 14.432 3.772 -12.168 1.00 92.94 160 THR A O 1
ATOM 1231 N N . ILE A 1 161 ? 14.312 3.927 -9.926 1.00 90.06 161 ILE A N 1
ATOM 1232 C CA . ILE A 1 161 ? 13.006 4.586 -9.821 1.00 90.06 161 ILE A CA 1
ATOM 1233 C C . ILE A 1 161 ? 13.188 5.778 -8.882 1.00 90.06 161 ILE A C 1
ATOM 1235 O O . ILE A 1 161 ? 13.622 5.610 -7.742 1.00 90.06 161 ILE A O 1
ATOM 1239 N N . GLY A 1 162 ? 12.932 6.995 -9.370 1.00 88.06 162 GLY A N 1
ATOM 1240 C CA . GLY A 1 162 ? 13.155 8.215 -8.582 1.00 88.06 162 GLY A CA 1
ATOM 1241 C C . GLY A 1 162 ? 14.605 8.380 -8.095 1.00 88.06 162 GLY A C 1
ATOM 1242 O O . GLY A 1 162 ? 14.832 8.917 -7.015 1.00 88.06 162 GLY A O 1
ATOM 1243 N N . GLY A 1 163 ? 15.587 7.863 -8.845 1.00 92.12 163 GLY A N 1
ATOM 1244 C CA . GLY A 1 163 ? 17.010 7.890 -8.477 1.00 92.12 163 GLY A CA 1
ATOM 1245 C C . GLY A 1 163 ? 17.446 6.841 -7.443 1.00 92.12 163 GLY A C 1
ATOM 1246 O O . GLY A 1 163 ? 18.620 6.802 -7.082 1.00 92.12 163 GLY A O 1
ATOM 1247 N N . VAL A 1 164 ? 16.539 5.977 -6.980 1.00 94.00 164 VAL A N 1
ATOM 1248 C CA . VAL A 1 164 ? 16.831 4.859 -6.066 1.00 94.00 164 VAL A CA 1
ATOM 1249 C C . VAL A 1 164 ? 16.928 3.561 -6.874 1.00 94.00 164 VAL A C 1
ATOM 1251 O O . VAL A 1 164 ? 16.128 3.396 -7.798 1.00 94.00 164 VAL A O 1
ATOM 1254 N N . PRO A 1 165 ? 17.842 2.620 -6.556 1.00 94.25 165 PRO A N 1
ATOM 1255 C CA . PRO A 1 165 ? 17.873 1.307 -7.202 1.00 94.25 165 PRO A CA 1
ATOM 1256 C C . PRO A 1 165 ? 16.487 0.649 -7.223 1.00 94.25 165 PRO A C 1
ATOM 1258 O O . PRO A 1 165 ? 15.814 0.595 -6.191 1.00 94.25 165 PRO A O 1
ATOM 1261 N N . ALA A 1 166 ? 16.049 0.158 -8.385 1.00 93.06 166 ALA A N 1
ATOM 1262 C CA . ALA A 1 166 ? 14.663 -0.280 -8.579 1.00 93.06 166 ALA A CA 1
ATOM 1263 C C . ALA A 1 166 ? 14.242 -1.398 -7.612 1.00 93.06 166 ALA A C 1
ATOM 1265 O O . ALA A 1 166 ? 13.152 -1.348 -7.045 1.00 93.06 166 ALA A O 1
ATOM 1266 N N . GLU A 1 167 ? 15.133 -2.363 -7.366 1.00 92.62 167 GLU A N 1
ATOM 1267 C CA . GLU A 1 167 ? 14.936 -3.427 -6.374 1.00 92.62 167 GLU A CA 1
ATOM 1268 C C . GLU A 1 167 ? 14.647 -2.847 -4.982 1.00 92.62 167 GLU A C 1
ATOM 1270 O O . GLU A 1 167 ? 13.640 -3.185 -4.363 1.00 92.62 167 GLU A O 1
ATOM 1275 N N . GLN A 1 168 ? 15.482 -1.911 -4.523 1.00 92.94 168 GLN A N 1
ATOM 1276 C CA . GLN A 1 168 ? 15.326 -1.264 -3.222 1.00 92.94 168 GLN A CA 1
ATOM 1277 C C . GLN A 1 168 ? 14.037 -0.436 -3.151 1.00 92.94 168 GLN A C 1
ATOM 1279 O O . GLN A 1 168 ? 13.349 -0.450 -2.126 1.00 92.94 168 GLN A O 1
ATOM 1284 N N . TYR A 1 169 ? 13.693 0.279 -4.224 1.00 93.44 169 TYR A N 1
ATOM 1285 C CA . TYR A 1 169 ? 12.471 1.078 -4.285 1.00 93.44 169 TYR A CA 1
ATOM 1286 C C . TYR A 1 169 ? 11.225 0.190 -4.173 1.00 93.44 169 TYR A C 1
ATOM 1288 O O . TYR A 1 169 ? 10.340 0.465 -3.361 1.00 93.44 169 TYR A O 1
ATOM 1296 N N . ILE A 1 170 ? 11.166 -0.902 -4.942 1.00 93.19 170 ILE A N 1
ATOM 1297 C CA . ILE A 1 170 ? 10.034 -1.838 -4.928 1.00 93.19 170 ILE A CA 1
ATOM 1298 C C . ILE A 1 170 ? 9.965 -2.600 -3.602 1.00 93.19 170 ILE A C 1
ATOM 1300 O O . ILE A 1 170 ? 8.872 -2.765 -3.064 1.00 93.19 170 ILE A O 1
ATOM 1304 N N . GLN A 1 171 ? 11.103 -2.999 -3.028 1.00 92.25 171 GLN A N 1
ATOM 1305 C CA . GLN A 1 171 ? 11.161 -3.611 -1.698 1.00 92.25 171 GLN A CA 1
ATOM 1306 C C . GLN A 1 171 ? 10.590 -2.667 -0.632 1.00 92.25 171 GLN A C 1
ATOM 1308 O O . GLN A 1 171 ? 9.687 -3.043 0.114 1.00 92.25 171 GLN A O 1
ATOM 1313 N N . THR A 1 172 ? 11.045 -1.411 -0.619 1.00 92.19 172 THR A N 1
ATOM 1314 C CA . THR A 1 172 ? 10.542 -0.379 0.302 1.00 92.19 172 THR A CA 1
ATOM 1315 C C . THR A 1 172 ? 9.047 -0.151 0.105 1.00 92.19 172 THR A C 1
ATOM 1317 O O . THR A 1 172 ? 8.288 -0.044 1.069 1.00 92.19 172 THR A O 1
ATOM 1320 N N . TRP A 1 173 ? 8.596 -0.110 -1.149 1.00 91.94 173 TRP A N 1
ATOM 1321 C CA . TRP A 1 173 ? 7.181 0.008 -1.461 1.00 91.94 173 TRP A CA 1
ATOM 1322 C C . TRP A 1 173 ? 6.376 -1.185 -0.933 1.00 91.94 173 TRP A C 1
ATOM 1324 O O . TRP A 1 173 ? 5.350 -0.983 -0.286 1.00 91.94 173 TRP A O 1
ATOM 1334 N N . ALA A 1 174 ? 6.830 -2.418 -1.161 1.00 92.19 174 ALA A N 1
ATOM 1335 C CA . ALA A 1 174 ? 6.145 -3.629 -0.719 1.00 92.19 174 ALA A CA 1
ATOM 1336 C C . ALA A 1 174 ? 6.070 -3.696 0.814 1.00 92.19 174 ALA A C 1
ATOM 1338 O O . ALA A 1 174 ? 5.043 -4.065 1.385 1.00 92.19 174 ALA A O 1
ATOM 1339 N N . GLU A 1 175 ? 7.128 -3.263 1.497 1.00 89.31 175 GLU A N 1
ATOM 1340 C CA . GLU A 1 175 ? 7.159 -3.116 2.951 1.00 89.31 175 GLU A CA 1
ATOM 1341 C C . GLU A 1 175 ? 6.223 -2.038 3.478 1.00 89.31 175 GLU A C 1
ATOM 1343 O O . GLU A 1 175 ? 5.814 -2.107 4.631 1.00 89.31 175 GLU A O 1
ATOM 1348 N N . GLN A 1 176 ? 5.863 -1.041 2.680 1.00 88.56 176 GLN A N 1
ATOM 1349 C CA . GLN A 1 176 ? 4.958 0.019 3.107 1.00 88.56 176 GLN A CA 1
ATOM 1350 C C . GLN A 1 176 ? 3.508 -0.310 2.759 1.00 88.56 176 GLN A C 1
ATOM 1352 O O . GLN A 1 176 ? 2.648 -0.221 3.633 1.00 88.56 176 GLN A O 1
ATOM 1357 N N . TYR A 1 177 ? 3.248 -0.763 1.535 1.00 88.81 177 TYR A N 1
ATOM 1358 C CA . TYR A 1 177 ? 1.920 -0.733 0.924 1.00 88.81 177 TYR A CA 1
ATOM 1359 C C . TYR A 1 177 ? 1.333 -2.106 0.575 1.00 88.81 177 TYR A C 1
ATOM 1361 O O . TYR A 1 177 ? 0.142 -2.176 0.291 1.00 88.81 177 TYR A O 1
ATOM 1369 N N . ALA A 1 178 ? 2.106 -3.199 0.616 1.00 89.81 178 ALA A N 1
ATOM 1370 C CA . ALA A 1 178 ? 1.559 -4.532 0.358 1.00 89.81 178 ALA A CA 1
ATOM 1371 C C . ALA A 1 178 ? 0.961 -5.141 1.643 1.00 89.81 178 ALA A C 1
ATOM 1373 O O . ALA A 1 178 ? 1.670 -5.405 2.619 1.00 89.81 178 ALA A O 1
ATOM 1374 N N . ASP A 1 179 ? -0.349 -5.378 1.647 1.00 85.75 179 ASP A N 1
ATOM 1375 C CA . ASP A 1 179 ? -1.140 -5.933 2.761 1.00 85.75 179 ASP A CA 1
ATOM 1376 C C . ASP A 1 179 ? -1.227 -7.468 2.774 1.00 85.75 179 ASP A C 1
ATOM 1378 O O . ASP A 1 179 ? -1.722 -8.056 3.729 1.00 85.75 179 ASP A O 1
ATOM 1382 N N . TYR A 1 180 ? -0.718 -8.129 1.737 1.00 86.38 180 TYR A N 1
ATOM 1383 C CA . TYR A 1 180 ? -1.087 -9.507 1.411 1.00 86.38 180 TYR A CA 1
ATOM 1384 C C . TYR A 1 180 ? -0.583 -10.590 2.380 1.00 86.38 180 TYR A C 1
ATOM 1386 O O . TYR A 1 180 ? -1.254 -11.591 2.616 1.00 86.38 180 TYR A O 1
ATOM 1394 N N . SER A 1 181 ? 0.634 -10.454 2.900 1.00 90.44 181 SER A N 1
ATOM 1395 C CA . SER A 1 181 ? 1.276 -11.528 3.664 1.00 90.44 181 SER A CA 1
ATOM 1396 C C . SER A 1 181 ? 2.229 -10.978 4.701 1.00 90.44 181 SER A C 1
ATOM 1398 O O . SER A 1 181 ? 2.873 -9.956 4.469 1.00 90.44 181 SER A O 1
ATOM 1400 N N . LYS A 1 182 ? 2.375 -11.705 5.812 1.00 88.44 182 LYS A N 1
ATOM 1401 C CA . LYS A 1 182 ? 3.382 -11.466 6.855 1.00 88.44 182 LYS A CA 1
ATOM 1402 C C . LYS A 1 182 ? 4.804 -11.787 6.370 1.00 88.44 182 LYS A C 1
ATOM 1404 O O . LYS A 1 182 ? 5.754 -11.222 6.902 1.00 88.44 182 LYS A O 1
ATOM 1409 N N . ASP A 1 183 ? 4.945 -12.563 5.296 1.00 88.50 183 ASP A N 1
ATOM 1410 C CA . ASP A 1 183 ? 6.216 -12.865 4.628 1.00 88.50 183 ASP A CA 1
ATOM 1411 C C . ASP A 1 183 ? 6.649 -11.742 3.662 1.00 88.50 183 ASP A C 1
ATOM 1413 O O . ASP A 1 183 ? 5.910 -11.360 2.748 1.00 88.50 183 ASP A O 1
ATOM 1417 N N . ALA A 1 184 ? 7.856 -11.209 3.867 1.00 88.50 184 ALA A N 1
ATOM 1418 C CA . ALA A 1 184 ? 8.439 -10.145 3.054 1.00 88.50 184 ALA A CA 1
ATOM 1419 C C . ALA A 1 184 ? 8.654 -10.526 1.582 1.00 88.50 184 ALA A C 1
ATOM 1421 O O . ALA A 1 184 ? 8.387 -9.703 0.709 1.00 88.50 184 ALA A O 1
ATOM 1422 N N . ASN A 1 185 ? 9.061 -11.762 1.293 1.00 88.31 185 ASN A N 1
ATOM 1423 C CA . ASN A 1 185 ? 9.279 -12.232 -0.074 1.00 88.31 185 ASN A CA 1
ATOM 1424 C C . ASN A 1 185 ? 7.955 -12.371 -0.820 1.00 88.31 185 ASN A C 1
ATOM 1426 O O . ASN A 1 185 ? 7.869 -12.016 -1.993 1.00 88.31 185 ASN A O 1
ATOM 1430 N N . VAL A 1 186 ? 6.895 -12.815 -0.135 1.00 90.88 186 VAL A N 1
ATOM 1431 C CA . VAL A 1 186 ? 5.548 -12.848 -0.727 1.00 90.88 186 VAL A CA 1
ATOM 1432 C C . VAL A 1 186 ? 5.077 -11.436 -1.080 1.00 90.88 186 VAL A C 1
ATOM 1434 O O . VAL A 1 186 ? 4.519 -11.224 -2.157 1.00 90.88 186 VAL A O 1
ATOM 1437 N N . ARG A 1 187 ? 5.323 -10.450 -0.209 1.00 92.25 187 ARG A N 1
ATOM 1438 C CA . ARG A 1 187 ? 4.990 -9.043 -0.489 1.00 92.25 187 ARG A CA 1
ATOM 1439 C C . ARG A 1 187 ? 5.796 -8.473 -1.650 1.00 92.25 187 ARG A C 1
ATOM 1441 O O . ARG A 1 187 ? 5.217 -7.804 -2.501 1.00 92.25 187 ARG A O 1
ATOM 1448 N N . PHE A 1 188 ? 7.097 -8.750 -1.691 1.00 92.31 188 PHE A N 1
ATOM 1449 C CA . PHE A 1 188 ? 7.964 -8.341 -2.791 1.00 92.31 188 PHE A CA 1
ATOM 1450 C C . PHE A 1 188 ? 7.498 -8.958 -4.112 1.00 92.31 188 PHE A C 1
ATOM 1452 O O . PHE A 1 188 ? 7.235 -8.231 -5.062 1.00 92.31 188 PHE A O 1
ATOM 1459 N N . GLY A 1 189 ? 7.264 -10.273 -4.146 1.00 92.25 189 GLY A N 1
ATOM 1460 C CA . GLY A 1 189 ? 6.742 -10.978 -5.318 1.00 92.25 189 GLY A CA 1
ATOM 1461 C C . GLY A 1 189 ? 5.407 -10.412 -5.814 1.00 92.25 189 GLY A C 1
ATOM 1462 O O . GLY A 1 189 ? 5.201 -10.261 -7.015 1.00 92.25 189 GLY A O 1
ATOM 1463 N N . ARG A 1 190 ? 4.519 -10.012 -4.894 1.00 92.00 190 ARG A N 1
ATOM 1464 C CA . ARG A 1 190 ? 3.208 -9.427 -5.218 1.00 92.00 190 ARG A CA 1
ATOM 1465 C C . ARG A 1 190 ? 3.298 -8.084 -5.950 1.00 92.00 190 ARG A C 1
ATOM 1467 O O . ARG A 1 190 ? 2.356 -7.729 -6.660 1.00 92.00 190 ARG A O 1
ATOM 1474 N N . ALA A 1 191 ? 4.405 -7.355 -5.798 1.00 93.56 191 ALA A N 1
ATOM 1475 C CA . ALA A 1 191 ? 4.648 -6.117 -6.532 1.00 93.56 191 ALA A CA 1
ATOM 1476 C C . ALA A 1 191 ? 4.704 -6.347 -8.052 1.00 93.56 191 ALA A C 1
ATOM 1478 O O . ALA A 1 191 ? 4.357 -5.449 -8.819 1.00 93.56 191 ALA A O 1
ATOM 1479 N N . PHE A 1 192 ? 5.105 -7.546 -8.477 1.00 94.44 192 PHE A N 1
ATOM 1480 C CA . PHE A 1 192 ? 5.326 -7.902 -9.871 1.00 94.44 192 PHE A CA 1
ATOM 1481 C C . PHE A 1 192 ? 4.100 -8.531 -10.523 1.00 94.44 192 PHE A C 1
ATOM 1483 O O . PHE A 1 192 ? 3.177 -9.028 -9.875 1.00 94.44 192 PHE A O 1
ATOM 1490 N N . SER A 1 193 ? 4.098 -8.471 -11.845 1.00 92.81 193 SER A N 1
ATOM 1491 C CA . SER A 1 193 ? 3.040 -9.011 -12.685 1.00 92.81 193 SER A CA 1
ATOM 1492 C C . SER A 1 193 ? 3.045 -10.528 -12.623 1.00 92.81 193 SER A C 1
ATOM 1494 O O . SER A 1 193 ? 4.097 -11.160 -12.538 1.00 92.81 193 SER A O 1
ATOM 1496 N N . THR A 1 194 ? 1.855 -11.113 -12.660 1.00 86.06 194 THR A N 1
ATOM 1497 C CA . THR A 1 194 ? 1.687 -12.564 -12.605 1.00 86.06 194 THR A CA 1
ATOM 1498 C C . THR A 1 194 ? 1.185 -13.052 -13.958 1.00 86.06 194 THR A C 1
ATOM 1500 O O . THR A 1 194 ? 0.152 -12.552 -14.419 1.00 86.06 194 THR A O 1
ATOM 1503 N N . PRO A 1 195 ? 1.879 -14.005 -14.605 1.00 78.44 195 PRO A N 1
ATOM 1504 C CA . PRO A 1 195 ? 1.338 -14.647 -15.787 1.00 78.44 195 PRO A CA 1
ATOM 1505 C C . PRO A 1 195 ? 0.104 -15.452 -15.386 1.00 78.44 195 PRO A C 1
ATOM 1507 O O . PRO A 1 195 ? 0.092 -16.149 -14.370 1.00 78.44 195 PRO A O 1
ATOM 1510 N N . ALA A 1 196 ? -0.933 -15.355 -16.192 1.00 76.00 196 ALA A N 1
ATOM 1511 C CA . ALA A 1 196 ? -2.145 -16.124 -16.064 1.00 76.00 196 ALA A CA 1
ATOM 1512 C C . ALA A 1 196 ? -2.325 -16.955 -17.322 1.00 76.00 196 ALA A C 1
ATOM 1514 O O . ALA A 1 196 ? -2.299 -16.460 -18.444 1.00 76.00 196 ALA A O 1
ATOM 1515 N N . PHE A 1 197 ? -2.453 -18.256 -17.115 1.00 72.69 197 PHE A N 1
ATOM 1516 C CA . PHE A 1 197 ? -2.715 -19.170 -18.203 1.00 72.69 197 PHE A CA 1
ATOM 1517 C C . PHE A 1 197 ? -4.225 -19.280 -18.369 1.00 72.69 197 PHE A C 1
ATOM 1519 O O . PHE A 1 197 ? -4.902 -19.830 -17.499 1.00 72.69 197 PHE A O 1
ATOM 1526 N N . ASP A 1 198 ? -4.732 -18.725 -19.461 1.00 67.69 198 ASP A N 1
ATOM 1527 C CA . ASP A 1 198 ? -6.067 -19.037 -19.947 1.00 67.69 198 ASP A CA 1
ATOM 1528 C C . ASP A 1 198 ? -5.905 -20.145 -21.000 1.00 67.69 198 ASP A C 1
ATOM 1530 O O . ASP A 1 198 ? -5.114 -19.970 -21.922 1.00 67.69 198 ASP A O 1
ATOM 1534 N N . PRO A 1 199 ? -6.548 -21.315 -20.855 1.00 63.41 199 PRO A N 1
ATOM 1535 C CA . PRO A 1 199 ? -6.438 -22.387 -21.841 1.00 63.41 199 PRO A CA 1
ATOM 1536 C C . PRO A 1 199 ? -7.015 -22.024 -23.220 1.00 63.41 199 PRO A C 1
ATOM 1538 O O . PRO A 1 199 ? -6.668 -22.701 -24.188 1.00 63.41 199 PRO A O 1
ATOM 1541 N N . ASP A 1 200 ? -7.860 -20.992 -23.309 1.00 76.44 200 ASP A N 1
ATOM 1542 C CA . ASP A 1 200 ? -8.520 -20.555 -24.543 1.00 76.44 200 ASP A CA 1
ATOM 1543 C C . ASP A 1 200 ? -7.911 -19.262 -25.137 1.00 76.44 200 ASP A C 1
ATOM 1545 O O . ASP A 1 200 ? -8.262 -18.878 -26.256 1.00 76.44 200 ASP A O 1
ATOM 1549 N N . GLU A 1 201 ? -6.970 -18.609 -24.439 1.00 66.31 201 GLU A N 1
ATOM 1550 C CA . GLU A 1 201 ? -6.235 -17.426 -24.920 1.00 66.31 201 GLU A CA 1
ATOM 1551 C C . GLU A 1 201 ? -4.713 -17.664 -24.896 1.00 66.31 201 GLU A C 1
ATOM 1553 O O . GLU A 1 201 ? -4.207 -18.491 -24.142 1.00 66.31 201 GLU A O 1
ATOM 1558 N N . ASP A 1 202 ? -3.944 -16.912 -25.691 1.00 64.81 202 ASP A N 1
ATOM 1559 C CA . ASP A 1 202 ? -2.470 -16.946 -25.690 1.00 64.81 202 ASP A CA 1
ATOM 1560 C C . ASP A 1 202 ? -1.880 -16.297 -24.413 1.00 64.81 202 ASP A C 1
ATOM 1562 O O . ASP A 1 202 ? -1.064 -15.386 -24.487 1.00 64.81 202 ASP A O 1
ATOM 1566 N N . GLY A 1 203 ? -2.295 -16.748 -23.224 1.00 66.06 203 GLY A N 1
ATOM 1567 C CA . GLY A 1 203 ? -1.849 -16.251 -21.921 1.00 66.06 203 GLY A CA 1
ATOM 1568 C C . GLY A 1 203 ? -2.246 -14.795 -21.628 1.00 66.06 203 GLY A C 1
ATOM 1569 O O . GLY A 1 203 ? -2.053 -13.878 -22.418 1.00 66.06 203 GLY A O 1
ATOM 1570 N N . SER A 1 204 ? -2.748 -14.535 -20.425 1.00 73.81 204 SER A N 1
ATOM 1571 C CA . SER A 1 204 ? -2.955 -13.175 -19.921 1.00 73.81 204 SER A CA 1
ATOM 1572 C C . SER A 1 204 ? -1.863 -12.803 -18.916 1.00 73.81 204 SER A C 1
ATOM 1574 O O . SER A 1 204 ? -1.196 -13.650 -18.329 1.00 73.81 204 SER A O 1
ATOM 1576 N N . THR A 1 205 ? -1.621 -11.509 -18.720 1.00 81.44 205 THR A N 1
ATOM 1577 C CA . THR A 1 205 ? -0.732 -11.021 -17.658 1.00 81.44 205 THR A CA 1
ATOM 1578 C C . THR A 1 205 ? -1.526 -10.095 -16.761 1.00 81.44 205 THR A C 1
ATOM 1580 O O . THR A 1 205 ? -2.069 -9.090 -17.219 1.00 81.44 205 THR A O 1
ATOM 1583 N N . PHE A 1 206 ? -1.586 -10.419 -15.471 1.00 84.56 206 PHE A N 1
ATOM 1584 C CA . PHE A 1 206 ? -2.156 -9.517 -14.482 1.00 84.56 206 PHE A CA 1
ATOM 1585 C C . PHE A 1 206 ? -1.085 -8.565 -13.978 1.00 84.56 206 PHE A C 1
ATOM 1587 O O . PHE A 1 206 ? 0.012 -8.982 -13.602 1.00 84.56 206 PHE A O 1
ATOM 1594 N N . SER A 1 207 ? -1.430 -7.282 -13.927 1.00 87.31 207 SER A N 1
ATOM 1595 C CA . SER A 1 207 ? -0.593 -6.261 -13.315 1.00 87.31 207 SER A CA 1
ATOM 1596 C C . SER A 1 207 ? -0.292 -6.604 -11.857 1.00 87.31 207 SER A C 1
ATOM 1598 O O . SER A 1 207 ? -1.199 -6.943 -11.092 1.00 87.31 207 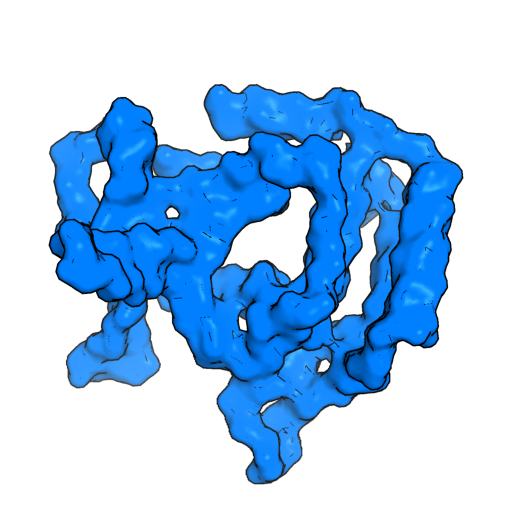SER A O 1
ATOM 1600 N N . GLY A 1 208 ? 0.972 -6.460 -11.461 1.00 89.88 208 GLY A N 1
ATOM 1601 C CA . GLY A 1 208 ? 1.363 -6.542 -10.057 1.00 89.88 208 GLY A CA 1
ATOM 1602 C C . GLY A 1 208 ? 0.773 -5.404 -9.228 1.00 89.88 208 GLY A C 1
ATOM 1603 O O . GLY A 1 208 ? 0.383 -4.364 -9.761 1.00 89.88 208 GLY A O 1
ATOM 1604 N N . SER A 1 209 ? 0.736 -5.562 -7.905 1.00 90.62 209 SER A N 1
ATOM 1605 C CA . SER A 1 209 ? 0.148 -4.547 -7.019 1.00 90.62 209 SER A CA 1
ATOM 1606 C C . SER A 1 209 ? 0.930 -3.232 -6.993 1.00 90.62 209 SER A C 1
ATOM 1608 O O . SER A 1 209 ? 0.372 -2.200 -6.632 1.00 90.62 209 SER A O 1
ATOM 1610 N N . PHE A 1 210 ? 2.201 -3.232 -7.406 1.00 91.06 210 PHE A N 1
ATOM 1611 C CA . PHE A 1 210 ? 2.964 -1.995 -7.581 1.00 91.06 210 PHE A CA 1
ATOM 1612 C C . PHE A 1 210 ? 2.393 -1.134 -8.708 1.00 91.06 210 PHE A C 1
ATOM 1614 O O . PHE A 1 210 ? 2.433 0.096 -8.625 1.00 91.06 210 PHE A O 1
ATOM 1621 N N . ALA A 1 211 ? 1.852 -1.792 -9.740 1.00 89.38 211 ALA A N 1
ATOM 1622 C CA . ALA A 1 211 ? 1.392 -1.145 -10.952 1.00 89.38 211 ALA A CA 1
ATOM 1623 C C . ALA A 1 211 ? 0.054 -0.418 -10.782 1.00 89.38 211 ALA A C 1
ATOM 1625 O O . ALA A 1 211 ? -0.227 0.487 -11.562 1.00 89.38 211 ALA A O 1
ATOM 1626 N N . THR A 1 212 ? -0.738 -0.799 -9.775 1.00 86.62 212 THR A N 1
ATOM 1627 C CA . THR A 1 212 ? -2.100 -0.302 -9.544 1.00 86.62 212 THR A CA 1
ATOM 1628 C C . THR A 1 212 ? -2.259 0.155 -8.102 1.00 86.62 212 THR A C 1
ATOM 1630 O O . THR A 1 212 ? -2.026 -0.625 -7.175 1.00 86.62 212 THR A O 1
ATOM 1633 N N . ARG A 1 213 ? -2.704 1.390 -7.871 1.00 85.12 213 ARG A N 1
ATOM 1634 C CA . ARG A 1 213 ? -2.928 1.905 -6.513 1.00 85.12 213 ARG A CA 1
ATOM 1635 C C . ARG A 1 213 ? -4.292 2.559 -6.376 1.00 85.12 213 ARG A C 1
ATOM 1637 O O . ARG A 1 213 ? -4.731 3.322 -7.233 1.00 85.12 213 ARG A O 1
ATOM 1644 N N . GLY A 1 214 ? -4.945 2.267 -5.253 1.00 80.62 214 GLY A N 1
ATOM 1645 C CA . GLY A 1 214 ? -6.188 2.919 -4.840 1.00 80.62 214 GLY A CA 1
ATOM 1646 C C . GLY A 1 214 ? -5.969 4.208 -4.047 1.00 80.62 214 GLY A C 1
ATOM 1647 O O . GLY A 1 214 ? -6.934 4.918 -3.795 1.00 80.62 214 GLY A O 1
ATOM 1648 N N . SER A 1 215 ? -4.734 4.522 -3.640 1.00 82.00 215 SER A N 1
ATOM 1649 C CA . SER A 1 215 ? -4.330 5.788 -3.012 1.00 82.00 215 SER A CA 1
ATOM 1650 C C . SER A 1 215 ? -3.708 6.729 -4.049 1.00 82.00 215 SER A C 1
ATOM 1652 O O . SER A 1 215 ? -3.110 6.271 -5.024 1.00 82.00 215 SER A O 1
ATOM 1654 N N . LEU A 1 216 ? -3.864 8.042 -3.854 1.00 83.38 216 LEU A N 1
ATOM 1655 C CA . LEU A 1 216 ? -3.254 9.054 -4.720 1.00 83.38 216 LEU A CA 1
ATOM 1656 C C . LEU A 1 216 ? -1.719 8.960 -4.597 1.00 83.38 216 LEU A C 1
ATOM 1658 O O . LEU A 1 216 ? -1.207 9.135 -3.486 1.00 83.38 216 LEU A O 1
ATOM 1662 N N . PRO A 1 217 ? -0.970 8.667 -5.679 1.00 82.31 217 PRO A N 1
ATOM 1663 C CA . PRO A 1 217 ? 0.487 8.668 -5.623 1.00 82.31 217 PRO A CA 1
ATOM 1664 C C . PRO A 1 217 ? 1.016 10.093 -5.386 1.00 82.31 217 PRO A C 1
ATOM 1666 O O . PRO A 1 217 ? 0.309 11.054 -5.674 1.00 82.31 217 PRO A O 1
ATOM 1669 N N . PRO A 1 218 ? 2.241 10.259 -4.852 1.00 79.25 218 PRO A N 1
ATOM 1670 C CA . PRO A 1 218 ? 2.815 11.585 -4.603 1.00 79.25 218 PRO A CA 1
ATOM 1671 C C . PRO A 1 218 ? 3.142 12.344 -5.899 1.00 79.25 218 PRO A C 1
ATOM 1673 O O . PRO A 1 218 ? 3.059 13.576 -5.944 1.00 79.25 218 PRO A O 1
ATOM 1676 N N . GLU A 1 219 ? 3.463 11.607 -6.959 1.00 80.50 219 GLU A N 1
ATOM 1677 C CA . GLU A 1 219 ? 3.851 12.108 -8.273 1.00 80.50 219 GLU A CA 1
ATOM 1678 C C . GLU A 1 219 ? 3.158 11.315 -9.386 1.00 80.50 219 GLU A C 1
ATOM 1680 O O . GLU A 1 219 ? 2.718 10.178 -9.183 1.00 80.50 219 GLU A O 1
ATOM 1685 N N . ALA A 1 220 ? 3.033 11.935 -10.560 1.00 76.75 220 ALA A N 1
ATOM 1686 C CA . ALA A 1 220 ? 2.590 11.239 -11.758 1.00 76.75 220 ALA A CA 1
ATOM 1687 C C . ALA A 1 220 ? 3.630 10.181 -12.161 1.00 76.75 220 ALA A C 1
ATOM 1689 O O . ALA A 1 220 ? 4.832 10.405 -12.032 1.00 76.75 220 ALA A O 1
ATOM 1690 N N . SER A 1 221 ? 3.155 9.054 -12.686 1.00 68.44 221 SER A N 1
ATOM 1691 C CA . SER A 1 221 ? 3.993 8.170 -13.505 1.00 68.44 221 SER A CA 1
ATOM 1692 C C . SER A 1 221 ? 3.962 8.645 -14.965 1.00 68.44 221 SER A C 1
ATOM 1694 O O . SER A 1 221 ? 3.175 9.540 -15.285 1.00 68.44 221 SER A O 1
ATOM 1696 N N . LEU A 1 222 ? 4.881 8.104 -15.777 1.00 57.00 222 LEU A N 1
ATOM 1697 C CA . LEU A 1 222 ? 5.146 8.468 -17.179 1.00 57.00 222 LEU A CA 1
ATOM 1698 C C . LEU A 1 222 ? 3.893 8.721 -18.032 1.00 57.00 222 LEU A C 1
ATOM 1700 O O . LEU A 1 222 ? 2.883 8.017 -17.845 1.00 57.00 222 LEU A O 1
#